Protein AF-0000000074613662 (afdb_homodimer)

Nearest PDB structures (foldseek):
  7aoc-assembly1_K  TM=9.164E-01  e=1.107E-08  Schizosaccharomyces pombe 972h-
  7vba-assembly1_K  TM=9.268E-01  e=2.261E-08  Homo sapiens
  7ae1-assembly1_K  TM=9.255E-01  e=4.330E-08  Homo sapiens
  8bws-assembly1_K  TM=8.948E-01  e=3.129E-08  Saccharomyces cerevisiae S288C
  7oqy-assembly1_L  TM=9.131E-01  e=1.016E-05  Sulfolobus acidocaldarius DSM 639

Organism: Saponaria officinalis (NCBI:txid3572)

Solvent-accessible surface area (backbone atoms only — not comparable to full-atom values): 11696 Å² total; per-residue (Å²): 127,82,76,68,82,68,79,44,58,22,47,44,74,45,78,40,71,80,36,63,69,56,61,56,51,37,46,43,56,52,37,73,69,37,88,54,46,69,43,70,49,70,46,62,89,40,92,85,44,56,37,29,38,38,39,31,29,32,77,65,55,47,22,69,59,54,52,42,49,38,34,50,52,53,34,51,54,32,50,50,52,43,50,53,51,53,52,51,53,51,51,49,54,50,50,50,52,52,53,58,60,57,66,63,62,128,128,80,75,67,80,70,78,44,57,21,46,44,74,43,79,41,71,81,35,62,68,58,61,57,52,38,46,44,55,51,37,73,69,35,87,56,45,70,43,70,51,70,48,63,87,40,92,85,43,57,38,29,38,37,37,32,30,31,76,66,56,46,22,70,59,54,50,42,47,39,33,51,50,52,33,52,53,31,50,51,52,44,49,53,52,51,53,52,51,52,51,49,53,50,50,50,51,52,53,58,60,58,67,62,62,126

InterPro domains:
  IPR008193 DNA-directed RNA polymerase Rpb11, 13-16kDa subunit, conserved site [PS01154] (16-47)
  IPR009025 DNA-directed RNA polymerase, RBP11-like dimerisation domain [PF13656] (12-82)
  IPR022905 DNA-directed RNA polymerase subunit Rpo11-like [MF_00261] (4-85)
  IPR033898 DNA-directed RNA polymerases I and III subunit AC19 [cd07029] (2-85)
  IPR036603 RNA polymerase, RBP11-like subunit [G3DSA:3.30.1360.10] (3-104)
  IPR036603 RNA polymerase, RBP11-like subunit [SSF55257] (7-94)

Structure (mmCIF, N/CA/C/O backbone):
data_AF-0000000074613662-model_v1
#
loop_
_entity.id
_entity.type
_entity.pdbx_description
1 polymer 'DNA-directed RNA polymerases I and III subunit RPAC2'
#
loop_
_atom_site.group_PDB
_atom_site.id
_atom_site.type_symbol
_atom_site.label_atom_id
_atom_site.label_alt_id
_atom_site.label_comp_id
_atom_site.label_asym_id
_atom_site.label_entity_id
_atom_site.label_seq_id
_atom_site.pdbx_PDB_ins_code
_atom_site.Cartn_x
_atom_site.Cartn_y
_atom_site.Cartn_z
_atom_site.occupancy
_atom_site.B_iso_or_equiv
_atom_site.auth_seq_id
_atom_site.auth_comp_id
_atom_site.auth_asym_id
_atom_site.auth_atom_id
_atom_site.pdbx_PDB_model_num
ATOM 1 N N . MET A 1 1 ? 2.055 42.312 15.945 1 26.02 1 MET A N 1
ATOM 2 C CA . MET A 1 1 ? 1.016 41.375 15.547 1 26.02 1 MET A CA 1
ATOM 3 C C . MET A 1 1 ? 1.622 40.031 15.172 1 26.02 1 MET A C 1
ATOM 5 O O . MET A 1 1 ? 2.396 39.938 14.227 1 26.02 1 MET A O 1
ATOM 9 N N . GLU A 1 2 ? 2.25 39.344 16.109 1 32.12 2 GLU A N 1
ATOM 10 C CA . GLU A 1 2 ? 3.027 38.125 15.922 1 32.12 2 GLU A CA 1
ATOM 11 C C . GLU A 1 2 ? 2.27 37.125 15.062 1 32.12 2 GLU A C 1
ATOM 13 O O . GLU A 1 2 ? 1.108 36.812 15.336 1 32.12 2 GLU A O 1
ATOM 18 N N . HIS A 1 3 ? 2.23 37.312 13.719 1 35.97 3 HIS A N 1
ATOM 19 C CA . HIS A 1 3 ? 1.544 36.438 12.766 1 35.97 3 HIS A CA 1
ATOM 20 C C . HIS A 1 3 ? 1.639 34.969 13.18 1 35.97 3 HIS A C 1
ATOM 22 O O . HIS A 1 3 ? 2.736 34.438 13.266 1 35.97 3 HIS A O 1
ATOM 28 N N . GLY A 1 4 ? 1.034 34.562 14.242 1 35.69 4 GLY A N 1
ATOM 29 C CA . GLY A 1 4 ? 0.91 33.219 14.734 1 35.69 4 GLY A CA 1
ATOM 30 C C . GLY A 1 4 ? 0.974 32.188 13.625 1 35.69 4 GLY A C 1
ATOM 31 O O . GLY A 1 4 ? 0.264 32.281 12.625 1 35.69 4 GLY A O 1
ATOM 32 N N . SER A 1 5 ? 2.064 31.797 13.047 1 42.81 5 SER A N 1
ATOM 33 C CA . SER A 1 5 ? 2.244 30.703 12.086 1 42.81 5 SER A CA 1
ATOM 34 C C . SER A 1 5 ? 1.145 29.656 12.219 1 42.81 5 SER A C 1
ATOM 36 O O . SER A 1 5 ? 1.098 28.922 13.211 1 42.81 5 SER A O 1
ATOM 38 N N . THR A 1 6 ? -0.171 29.969 12.125 1 48.38 6 THR A N 1
ATOM 39 C CA . THR A 1 6 ? -1.397 29.188 12.219 1 48.38 6 THR A CA 1
ATOM 40 C C . THR A 1 6 ? -1.215 27.812 11.578 1 48.38 6 THR A C 1
ATOM 42 O O . THR A 1 6 ? -0.809 27.719 10.414 1 48.38 6 THR A O 1
ATOM 45 N N . ASN A 1 7 ? -0.626 26.828 12.328 1 62.69 7 ASN A N 1
ATOM 46 C CA . ASN A 1 7 ? -0.613 25.422 11.969 1 62.69 7 ASN A CA 1
ATOM 47 C C . ASN A 1 7 ? -1.869 25.031 11.195 1 62.69 7 ASN A C 1
ATOM 49 O O . ASN A 1 7 ? -2.98 25.125 11.719 1 62.69 7 ASN A O 1
ATOM 53 N N . ASN A 1 8 ? -1.988 25.422 9.945 1 79.38 8 ASN A N 1
ATOM 54 C CA . ASN A 1 8 ? -3.088 25.031 9.062 1 79.38 8 ASN A CA 1
ATOM 55 C C . ASN A 1 8 ? -3.305 23.516 9.062 1 79.38 8 ASN A C 1
ATOM 57 O O . ASN A 1 8 ? -2.49 22.781 8.516 1 79.38 8 ASN A O 1
ATOM 61 N N . PRO A 1 9 ? -4.34 23.141 9.852 1 88.56 9 PRO A N 1
ATOM 62 C CA . PRO A 1 9 ? -4.574 21.703 9.992 1 88.56 9 PRO A CA 1
ATOM 63 C C . PRO A 1 9 ? -4.746 21 8.641 1 88.56 9 PRO A C 1
ATOM 65 O O . PRO A 1 9 ? -4.637 19.781 8.57 1 88.56 9 PRO A O 1
ATOM 68 N N . SER A 1 10 ? -5.035 21.844 7.598 1 93.56 10 SER A N 1
ATOM 69 C CA . SER A 1 10 ? -5.25 21.25 6.285 1 93.56 10 SER A CA 1
ATOM 70 C C . SER A 1 10 ? -3.936 21.078 5.531 1 93.56 10 SER A C 1
ATOM 72 O O . SER A 1 10 ? -3.91 20.531 4.43 1 93.56 10 SER A O 1
ATOM 74 N N . ALA A 1 11 ? -2.914 21.547 6.066 1 94.31 11 ALA A N 1
ATOM 75 C CA . ALA A 1 11 ? -1.586 21.391 5.473 1 94.31 11 ALA A CA 1
ATOM 76 C C . ALA A 1 11 ? -0.555 21.016 6.531 1 94.31 11 ALA A C 1
ATOM 78 O O . ALA A 1 11 ? -0.307 21.766 7.469 1 94.31 11 ALA A O 1
ATOM 79 N N . SER A 1 12 ? -0.047 19.859 6.402 1 93.88 12 SER A N 1
ATOM 80 C CA . SER A 1 12 ? 0.912 19.391 7.395 1 93.88 12 SER A CA 1
ATOM 81 C C . SER A 1 12 ? 1.946 18.469 6.766 1 93.88 12 SER A C 1
ATOM 83 O O . SER A 1 12 ? 1.688 17.844 5.727 1 93.88 12 SER A O 1
ATOM 85 N N . THR A 1 13 ? 3.115 18.422 7.418 1 92 13 THR A N 1
ATOM 86 C CA . THR A 1 13 ? 4.168 17.453 7.086 1 92 13 THR A CA 1
ATOM 87 C C . THR A 1 13 ? 4.34 16.438 8.203 1 92 13 THR A C 1
ATOM 89 O O . THR A 1 13 ? 4.379 16.797 9.383 1 92 13 THR A O 1
ATOM 92 N N . PHE A 1 14 ? 4.363 15.195 7.777 1 90.19 14 PHE A N 1
ATOM 93 C CA . PHE A 1 14 ? 4.504 14.102 8.727 1 90.19 14 PHE A CA 1
ATOM 94 C C . PHE A 1 14 ? 5.836 13.383 8.531 1 90.19 14 PHE A C 1
ATOM 96 O O . PHE A 1 14 ? 6.188 13.023 7.402 1 90.19 14 PHE A O 1
ATOM 103 N N . SER A 1 15 ? 6.516 13.188 9.586 1 88 15 SER A N 1
ATOM 104 C CA . SER A 1 15 ? 7.793 12.484 9.531 1 88 15 SER A CA 1
ATOM 105 C C . SER A 1 15 ? 7.656 11.047 10.016 1 88 15 SER A C 1
ATOM 107 O O . SER A 1 15 ? 7.203 10.805 11.133 1 88 15 SER A O 1
ATOM 109 N N . ILE A 1 16 ? 7.98 10.172 9.102 1 83.25 16 ILE A N 1
ATOM 110 C CA . ILE A 1 16 ? 7.879 8.758 9.445 1 83.25 16 ILE A CA 1
ATOM 111 C C . ILE A 1 16 ? 9.273 8.133 9.469 1 83.25 16 ILE A C 1
ATOM 113 O O . ILE A 1 16 ? 10.055 8.305 8.523 1 83.25 16 ILE A O 1
ATOM 117 N N . THR A 1 17 ? 9.477 7.383 10.586 1 78 17 THR A N 1
ATOM 118 C CA . THR A 1 17 ? 10.797 6.785 10.766 1 78 17 THR A CA 1
ATOM 119 C C . THR A 1 17 ? 10.82 5.355 10.227 1 78 17 THR A C 1
ATOM 121 O O . THR A 1 17 ? 9.789 4.688 10.188 1 78 17 THR A O 1
ATOM 124 N N . GLU A 1 18 ? 12.078 4.836 9.906 1 64.94 18 GLU A N 1
ATOM 125 C CA . GLU A 1 18 ? 12.414 3.463 9.539 1 64.94 18 GLU A CA 1
ATOM 126 C C . GLU A 1 18 ? 11.656 3.029 8.289 1 64.94 18 GLU A C 1
ATOM 128 O O . GLU A 1 18 ? 11.594 1.838 7.973 1 64.94 18 GLU A O 1
ATOM 133 N N . GLU A 1 19 ? 10.883 3.982 7.809 1 59.94 19 GLU A N 1
ATOM 134 C CA . GLU A 1 19 ? 10.188 3.627 6.574 1 59.94 19 GLU A CA 1
ATOM 135 C C . GLU A 1 19 ? 10.828 4.301 5.363 1 59.94 19 GLU A C 1
ATOM 137 O O . GLU A 1 19 ? 11.352 5.41 5.473 1 59.94 19 GLU A O 1
ATOM 142 N N . ASP A 1 20 ? 11.164 3.42 4.398 1 65.56 20 ASP A N 1
ATOM 143 C CA . ASP A 1 20 ? 11.75 4.004 3.199 1 65.56 20 ASP A CA 1
ATOM 144 C C . ASP A 1 20 ? 10.68 4.609 2.299 1 65.56 20 ASP A C 1
ATOM 146 O O . ASP A 1 20 ? 9.555 4.863 2.746 1 65.56 20 ASP A O 1
ATOM 150 N N . HIS A 1 21 ? 11.125 4.617 1.048 1 79.75 21 HIS A N 1
ATOM 151 C CA . HIS A 1 21 ? 10.508 5.258 -0.106 1 79.75 21 HIS A CA 1
ATOM 152 C C . HIS A 1 21 ? 9.297 4.465 -0.593 1 79.75 21 HIS A C 1
ATOM 154 O O . HIS A 1 21 ? 8.391 5.023 -1.215 1 79.75 21 HIS A O 1
ATOM 160 N N . THR A 1 22 ? 9.258 3.334 0.035 1 82.94 22 THR A N 1
ATOM 161 C CA . THR A 1 22 ? 8.242 2.455 -0.539 1 82.94 22 THR A CA 1
ATOM 162 C C . THR A 1 22 ? 6.848 2.85 -0.059 1 82.94 22 THR A C 1
ATOM 164 O O . THR A 1 22 ? 5.945 3.061 -0.869 1 82.94 22 THR A O 1
ATOM 167 N N . LEU A 1 23 ? 6.629 3.031 1.197 1 86.06 23 LEU A N 1
ATOM 168 C CA . LEU A 1 23 ? 5.32 3.369 1.748 1 86.06 23 LEU A CA 1
ATOM 169 C C . LEU A 1 23 ? 4.891 4.766 1.312 1 86.06 23 LEU A C 1
ATOM 171 O O . LEU A 1 23 ? 3.725 4.984 0.98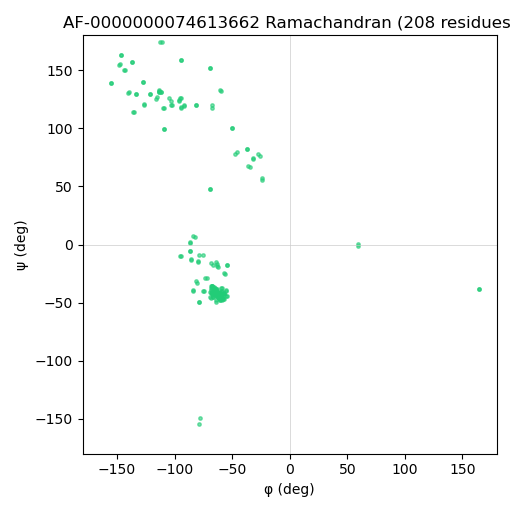 1 86.06 23 LEU A O 1
ATOM 175 N N . ALA A 1 24 ? 5.887 5.684 1.342 1 89.44 24 ALA A N 1
ATOM 176 C CA . ALA A 1 24 ? 5.566 7.051 0.939 1 89.44 24 ALA A CA 1
ATOM 177 C C . ALA A 1 24 ? 5.047 7.09 -0.495 1 89.44 24 ALA A C 1
ATOM 179 O O . ALA A 1 24 ? 4.086 7.805 -0.793 1 89.44 24 ALA A O 1
ATOM 180 N N . ASN A 1 25 ? 5.688 6.27 -1.313 1 88.81 25 ASN A N 1
ATOM 181 C CA . ASN A 1 25 ? 5.258 6.18 -2.705 1 88.81 25 ASN A CA 1
ATOM 182 C C . ASN A 1 25 ? 3.865 5.562 -2.822 1 88.81 25 ASN A C 1
ATOM 184 O O . ASN A 1 25 ? 3.031 6.051 -3.586 1 88.81 25 ASN A O 1
ATOM 188 N N . ALA A 1 26 ? 3.65 4.527 -2.125 1 89.75 26 ALA A N 1
ATOM 189 C CA . ALA A 1 26 ? 2.344 3.877 -2.154 1 89.75 26 AL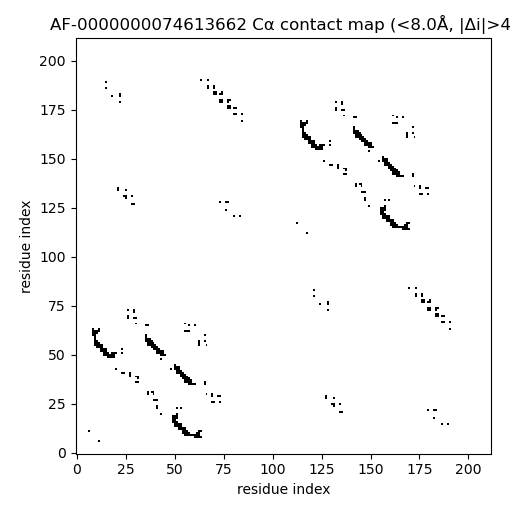A A CA 1
ATOM 190 C C . ALA A 1 26 ? 1.248 4.824 -1.675 1 89.75 26 ALA A C 1
ATOM 192 O O . ALA A 1 26 ? 0.177 4.902 -2.283 1 89.75 26 ALA A O 1
ATOM 193 N N . LEU A 1 27 ? 1.505 5.555 -0.653 1 91.75 27 LEU A N 1
ATOM 194 C CA . LEU A 1 27 ? 0.53 6.48 -0.092 1 91.75 27 LEU A CA 1
ATOM 195 C C . LEU A 1 27 ? 0.255 7.629 -1.058 1 91.75 27 LEU A C 1
ATOM 197 O O . LEU A 1 27 ? -0.884 8.086 -1.176 1 91.75 27 LEU A O 1
ATOM 201 N N . ARG A 1 28 ? 1.328 8.078 -1.649 1 92.06 28 ARG A N 1
ATOM 202 C CA . ARG A 1 28 ? 1.132 9.141 -2.637 1 92.06 28 ARG A CA 1
ATOM 203 C C . ARG A 1 28 ? 0.137 8.711 -3.709 1 92.06 28 ARG A C 1
ATOM 205 O O . ARG A 1 28 ? -0.708 9.5 -4.133 1 92.06 28 ARG A O 1
ATOM 212 N N . LEU A 1 29 ? 0.175 7.488 -4.141 1 89.38 29 LEU A N 1
ATOM 213 C CA . LEU A 1 29 ? -0.723 6.965 -5.164 1 89.38 29 LEU A CA 1
ATOM 214 C C . LEU A 1 29 ? -2.17 6.992 -4.684 1 89.38 29 LEU A C 1
ATOM 216 O O . LEU A 1 29 ? -3.064 7.414 -5.422 1 89.38 29 LEU A O 1
ATOM 220 N N . VAL A 1 30 ? -2.404 6.594 -3.502 1 90.81 30 VAL A N 1
ATOM 221 C CA . VAL A 1 30 ? -3.76 6.496 -2.975 1 90.81 30 VAL A CA 1
ATOM 222 C C . VAL A 1 30 ? -4.289 7.891 -2.652 1 90.81 30 VAL A C 1
ATOM 224 O O . VAL A 1 30 ? -5.461 8.188 -2.902 1 90.81 30 VAL A O 1
ATOM 227 N N . LEU A 1 31 ? -3.449 8.75 -2.105 1 94.94 31 LEU A N 1
ATOM 228 C CA . LEU A 1 31 ? -3.867 10.094 -1.717 1 94.94 31 LEU A CA 1
ATOM 229 C C . LEU A 1 31 ? -4.195 10.938 -2.943 1 94.94 31 LEU A C 1
ATOM 231 O O . LEU A 1 31 ? -5.098 11.773 -2.904 1 94.94 31 LEU A O 1
ATOM 235 N N . ASN A 1 32 ? -3.455 10.727 -3.996 1 92.38 32 ASN A N 1
ATOM 236 C CA . ASN A 1 32 ? -3.697 11.461 -5.234 1 92.38 32 ASN A CA 1
ATOM 237 C C . ASN A 1 32 ? -5.078 11.148 -5.805 1 92.38 32 ASN A C 1
ATOM 239 O O . ASN A 1 32 ? -5.605 11.914 -6.617 1 92.38 32 ASN A O 1
ATOM 243 N N . LYS A 1 33 ? -5.645 10.102 -5.391 1 89.88 33 LYS A N 1
ATOM 244 C CA . LYS A 1 33 ? -6.969 9.727 -5.879 1 89.88 33 LYS A CA 1
ATOM 245 C C . LYS A 1 33 ? -8.062 10.219 -4.934 1 89.88 33 LYS A C 1
ATOM 247 O O . LYS A 1 33 ? -9.25 10.102 -5.242 1 89.88 33 LYS A O 1
ATOM 252 N N . ASP A 1 34 ? -7.746 10.695 -3.801 1 94.44 34 ASP A N 1
ATOM 253 C CA . ASP A 1 34 ? -8.68 11.211 -2.809 1 94.44 34 ASP A CA 1
ATOM 254 C C . ASP A 1 34 ? -9.086 12.648 -3.131 1 94.44 34 ASP A C 1
ATOM 256 O O . ASP A 1 34 ? -8.242 13.539 -3.184 1 94.44 34 ASP A O 1
ATOM 260 N N . PRO A 1 35 ? -10.32 12.953 -3.342 1 95.88 35 PRO A N 1
ATOM 261 C CA . PRO A 1 35 ? -10.766 14.289 -3.727 1 95.88 35 PRO A CA 1
ATOM 262 C C . PRO A 1 35 ? -10.5 15.336 -2.645 1 95.88 35 PRO A C 1
ATOM 264 O O . PRO A 1 35 ? -10.523 16.531 -2.924 1 95.88 35 PRO A O 1
ATOM 267 N N . ARG A 1 36 ? -10.227 14.977 -1.475 1 97.5 36 ARG A N 1
ATOM 268 C CA . ARG A 1 36 ? -9.938 15.914 -0.399 1 97.5 36 ARG A CA 1
ATOM 269 C C . ARG A 1 36 ? -8.5 16.422 -0.488 1 97.5 36 ARG A C 1
ATOM 271 O O . ARG A 1 36 ? -8.141 17.406 0.153 1 97.5 36 ARG A O 1
ATOM 278 N N . VAL A 1 37 ? -7.664 15.742 -1.289 1 97.69 37 VAL A N 1
ATOM 279 C CA . VAL A 1 37 ? -6.238 16.047 -1.314 1 97.69 37 VAL A CA 1
ATOM 280 C C . VAL A 1 37 ? -5.949 17.078 -2.406 1 97.69 37 VAL A C 1
ATOM 282 O O . VAL A 1 37 ? -6.258 16.844 -3.578 1 97.69 37 VAL A O 1
ATOM 285 N N . ALA A 1 38 ? -5.438 18.188 -1.965 1 97.5 38 ALA A N 1
ATOM 286 C CA . ALA A 1 38 ? -5.004 19.219 -2.918 1 97.5 38 ALA A CA 1
ATOM 287 C C . ALA A 1 38 ? -3.594 18.922 -3.424 1 97.5 38 ALA A C 1
ATOM 289 O O . ALA A 1 38 ? -3.309 19.094 -4.613 1 97.5 38 ALA A O 1
ATOM 290 N N . PHE A 1 39 ? -2.822 18.5 -2.557 1 97.25 39 PHE A N 1
ATOM 291 C CA . PHE A 1 39 ? -1.437 18.188 -2.883 1 97.25 39 PHE A CA 1
ATOM 292 C C . PHE A 1 39 ? -0.875 17.156 -1.914 1 97.25 39 PHE A C 1
ATOM 294 O O . PHE A 1 39 ? -1.17 17.188 -0.718 1 97.25 39 PHE A O 1
ATOM 301 N N . CYS A 1 40 ? -0.087 16.172 -2.453 1 96.5 40 CYS A N 1
ATOM 302 C CA . CYS A 1 40 ? 0.667 15.234 -1.624 1 96.5 40 CYS A CA 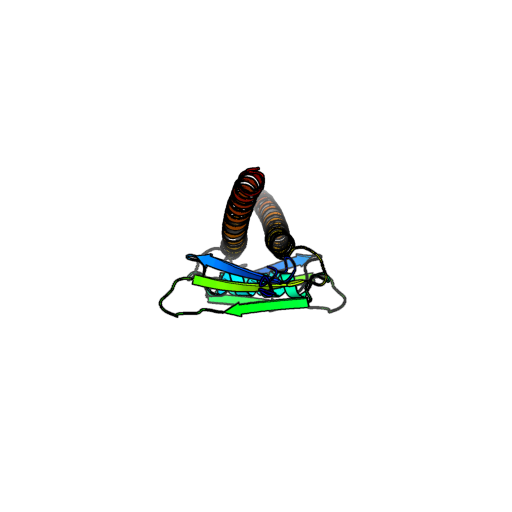1
ATOM 303 C C . CYS A 1 40 ? 2.047 14.969 -2.215 1 96.5 40 CYS A C 1
ATOM 305 O O . CYS A 1 40 ? 2.18 14.758 -3.422 1 96.5 40 CYS A O 1
ATOM 307 N N . GLY A 1 41 ? 3.049 15.062 -1.457 1 93.75 41 GLY A N 1
ATOM 308 C CA . GLY A 1 41 ? 4.422 14.766 -1.83 1 93.75 41 GLY A CA 1
ATOM 309 C C . GLY A 1 41 ? 5.238 14.188 -0.688 1 93.75 41 GLY A C 1
ATOM 310 O O . GLY A 1 41 ? 4.754 14.102 0.443 1 93.75 41 GLY A O 1
ATOM 311 N N . TYR A 1 42 ? 6.312 13.617 -1.085 1 91.5 42 TYR A N 1
ATOM 312 C CA . TYR A 1 42 ? 7.203 13.148 -0.028 1 91.5 42 TYR A CA 1
ATOM 313 C C . TYR A 1 42 ? 8.656 13.484 -0.35 1 91.5 42 TYR A C 1
ATOM 315 O O . TYR A 1 42 ? 8.992 13.766 -1.502 1 91.5 42 TYR A O 1
ATOM 323 N N . SER A 1 43 ? 9.453 13.547 0.653 1 88.94 43 SER A N 1
ATOM 324 C CA . SER A 1 43 ? 10.883 13.812 0.518 1 88.94 43 SER A CA 1
ATOM 325 C C . SER A 1 43 ? 11.695 13.008 1.523 1 88.94 43 SER A C 1
ATOM 327 O O . SER A 1 43 ? 11.164 12.547 2.535 1 88.94 43 SER A O 1
ATOM 329 N N . ILE A 1 44 ? 12.891 12.711 1.073 1 83.94 44 ILE A N 1
ATOM 330 C CA . ILE A 1 44 ? 13.883 12.102 1.952 1 83.94 44 ILE A CA 1
ATOM 331 C C . ILE A 1 44 ? 14.977 13.117 2.268 1 83.94 44 ILE A C 1
ATOM 333 O O . ILE A 1 44 ? 15.852 13.367 1.438 1 83.94 44 ILE A O 1
ATOM 337 N N . PRO A 1 45 ? 14.875 13.719 3.412 1 78.31 45 PRO A N 1
ATOM 338 C CA . PRO A 1 45 ? 15.805 14.812 3.693 1 78.31 45 PRO A CA 1
ATOM 339 C C . PRO A 1 45 ? 17.266 14.375 3.645 1 78.31 45 PRO A C 1
ATOM 341 O O . PRO A 1 45 ? 18.125 15.141 3.199 1 78.31 45 PRO A O 1
ATOM 344 N N . HIS A 1 46 ? 17.594 13.242 4.273 1 79.75 46 HIS A N 1
ATOM 345 C CA . HIS A 1 46 ? 18.953 12.75 4.18 1 79.75 46 HIS A CA 1
ATOM 346 C C . HIS A 1 46 ? 18.984 11.258 3.865 1 79.75 46 HIS A C 1
ATOM 348 O O . HIS A 1 46 ? 18.281 10.469 4.504 1 79.75 46 HIS A O 1
ATOM 354 N N . PRO A 1 47 ? 19.812 10.977 2.812 1 69.44 47 PRO A N 1
ATOM 355 C CA . PRO A 1 47 ? 19.875 9.562 2.43 1 69.44 47 PRO A CA 1
ATOM 356 C C . PRO A 1 47 ? 20.297 8.664 3.584 1 69.44 47 PRO A C 1
ATOM 358 O O . PRO A 1 47 ? 19.922 7.488 3.629 1 69.44 47 PRO A O 1
ATOM 361 N N . SER A 1 48 ? 20.969 9.297 4.445 1 72.69 48 SER A N 1
ATOM 362 C CA . SER A 1 48 ? 21.484 8.484 5.543 1 72.69 48 SER A CA 1
ATOM 363 C C . SER A 1 48 ? 20.438 8.344 6.648 1 72.69 48 SER A C 1
ATOM 365 O O . SER A 1 48 ? 20.594 7.516 7.555 1 72.69 48 SER A O 1
ATOM 367 N N . GLU A 1 49 ? 19.469 9.18 6.504 1 69.5 49 GLU A N 1
ATOM 368 C CA . GLU A 1 49 ? 18.422 9.109 7.523 1 69.5 49 GLU A CA 1
ATOM 369 C C . GLU A 1 49 ? 17.281 8.211 7.074 1 69.5 49 GLU A C 1
ATOM 371 O O . GLU A 1 49 ? 16.766 8.367 5.965 1 69.5 49 GLU A O 1
ATOM 376 N N . ALA A 1 50 ? 17.031 7.16 7.777 1 74.56 50 ALA A N 1
ATOM 377 C CA . ALA A 1 50 ? 15.883 6.285 7.508 1 74.56 50 ALA A CA 1
ATOM 378 C C . ALA A 1 50 ? 14.57 6.977 7.852 1 74.56 50 ALA A C 1
ATOM 380 O O . ALA A 1 50 ? 13.797 6.477 8.672 1 74.56 50 ALA A O 1
ATOM 381 N N . ARG A 1 51 ? 14.461 8.297 7.336 1 82 51 ARG A N 1
ATOM 382 C CA . ARG A 1 51 ? 13.242 9.055 7.609 1 82 51 ARG A CA 1
ATOM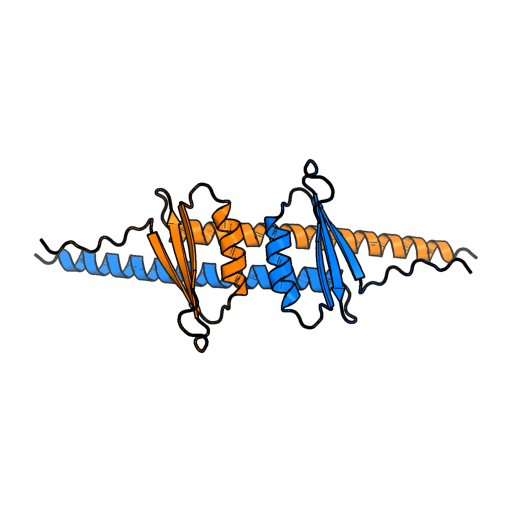 383 C C . ARG A 1 51 ? 12.641 9.602 6.324 1 82 51 ARG A C 1
ATOM 385 O O . ARG A 1 51 ? 13.367 10.07 5.441 1 82 51 ARG A O 1
ATOM 392 N N . VAL A 1 52 ? 11.344 9.547 6.254 1 87.69 52 VAL A N 1
ATOM 393 C CA . VAL A 1 52 ? 10.625 10.102 5.109 1 87.69 52 VAL A CA 1
ATOM 394 C C . VAL A 1 52 ? 9.641 11.164 5.59 1 87.69 52 VAL A C 1
ATOM 396 O O . VAL A 1 52 ? 8.945 10.969 6.59 1 87.69 52 VAL A O 1
ATOM 399 N N . ASN A 1 53 ? 9.703 12.312 4.961 1 89.81 53 ASN A N 1
ATOM 400 C CA . ASN A 1 53 ? 8.719 13.359 5.207 1 89.81 53 ASN A CA 1
ATOM 401 C C . ASN A 1 53 ? 7.598 13.336 4.172 1 89.81 53 ASN A C 1
ATOM 403 O O . ASN A 1 53 ? 7.859 13.336 2.969 1 89.81 53 ASN A O 1
ATOM 407 N N . ILE A 1 54 ? 6.371 13.219 4.664 1 92.69 54 ILE A N 1
ATOM 408 C CA . ILE A 1 54 ? 5.207 13.234 3.787 1 92.69 54 ILE A CA 1
ATOM 409 C C . ILE A 1 54 ? 4.43 14.531 3.982 1 92.69 54 ILE A C 1
ATOM 411 O O . ILE A 1 54 ? 3.965 14.828 5.086 1 92.69 54 ILE A O 1
ATOM 415 N N . ARG A 1 55 ? 4.348 15.312 2.939 1 94.5 55 ARG A N 1
ATOM 416 C CA . ARG A 1 55 ? 3.559 16.547 2.957 1 94.5 55 ARG A CA 1
ATOM 417 C C . ARG A 1 55 ? 2.158 16.297 2.4 1 94.5 55 ARG A C 1
ATOM 419 O O . ARG A 1 55 ? 2.006 15.734 1.315 1 94.5 55 ARG A O 1
ATOM 426 N N . VAL A 1 56 ? 1.156 16.672 3.18 1 96.56 56 VAL A N 1
ATOM 427 C CA . VAL A 1 56 ? -0.235 16.531 2.762 1 96.56 56 VAL A CA 1
ATOM 428 C C . VAL A 1 56 ? -0.951 17.875 2.893 1 96.56 56 VAL A C 1
ATOM 430 O O . VAL A 1 56 ? -0.907 18.5 3.949 1 96.56 56 VAL A O 1
ATOM 433 N N . GLN A 1 57 ? -1.436 18.312 1.79 1 97.62 57 GLN A N 1
ATOM 434 C CA . GLN A 1 57 ? -2.307 19.484 1.755 1 97.62 57 GLN A CA 1
ATOM 435 C C . GLN A 1 57 ? -3.707 19.109 1.274 1 97.62 57 GLN A C 1
ATOM 437 O O . GLN A 1 57 ? -3.861 18.438 0.246 1 97.62 57 GLN A O 1
ATOM 442 N N . THR A 1 58 ? -4.719 19.469 2.098 1 97.62 58 THR A N 1
ATOM 443 C CA . THR A 1 58 ? -6.09 19.109 1.758 1 97.62 58 THR A CA 1
ATOM 444 C C . THR A 1 58 ? -6.902 20.344 1.384 1 97.62 58 THR A C 1
ATOM 446 O O . THR A 1 58 ? -6.414 21.469 1.481 1 97.62 58 THR A O 1
ATOM 449 N N . THR A 1 59 ? -8.164 20.125 0.929 1 96.94 59 THR A N 1
ATOM 450 C CA . THR A 1 59 ? -9.078 21.203 0.552 1 96.94 59 THR A CA 1
ATOM 451 C C . THR A 1 59 ? -9.844 21.703 1.769 1 96.94 59 THR A C 1
ATOM 453 O O . THR A 1 59 ? -10.648 22.641 1.657 1 96.94 59 THR A O 1
ATOM 456 N N . GLY A 1 60 ? -9.641 21.219 2.982 1 95.31 60 GLY A N 1
ATOM 457 C CA . GLY A 1 60 ? -10.344 21.656 4.176 1 95.31 60 GLY A CA 1
ATOM 458 C C . GLY A 1 60 ? -10.211 20.703 5.344 1 95.31 60 GLY A C 1
ATOM 459 O O . GLY A 1 60 ? -9.969 21.125 6.477 1 95.31 60 GLY A O 1
ATOM 460 N N . ASP A 1 61 ? -10.234 19.375 5.078 1 95.56 61 ASP A N 1
ATOM 461 C CA . ASP A 1 61 ? -10.141 18.359 6.125 1 95.56 61 ASP A CA 1
ATOM 462 C C . ASP A 1 61 ? -8.75 18.344 6.746 1 95.56 61 ASP A C 1
ATOM 464 O O . ASP A 1 61 ? -7.762 18.688 6.094 1 95.56 61 ASP A O 1
ATOM 468 N N . PRO A 1 62 ? -8.711 17.938 8.008 1 94.62 62 PRO A N 1
ATOM 469 C CA . PRO A 1 62 ? -7.387 17.844 8.617 1 94.62 62 PRO A CA 1
ATOM 470 C C . PRO A 1 62 ? -6.473 16.859 7.891 1 94.62 62 PRO A C 1
ATOM 472 O O . PRO A 1 62 ? -6.875 15.734 7.605 1 94.62 62 PRO A O 1
ATOM 475 N N . ALA A 1 63 ? -5.289 17.297 7.637 1 95.56 63 ALA A N 1
ATOM 476 C CA . ALA A 1 63 ? -4.316 16.516 6.879 1 95.56 63 ALA A CA 1
ATOM 477 C C . ALA A 1 63 ? -4.055 15.164 7.555 1 95.56 63 ALA A C 1
ATOM 479 O O . ALA A 1 63 ? -3.926 14.141 6.879 1 95.56 63 ALA A O 1
ATOM 480 N N . ALA A 1 64 ? -3.938 15.156 8.875 1 93.69 64 ALA A N 1
ATOM 481 C CA . ALA A 1 64 ? -3.656 13.93 9.617 1 93.69 64 ALA A CA 1
ATOM 482 C C . ALA A 1 64 ? -4.754 12.891 9.398 1 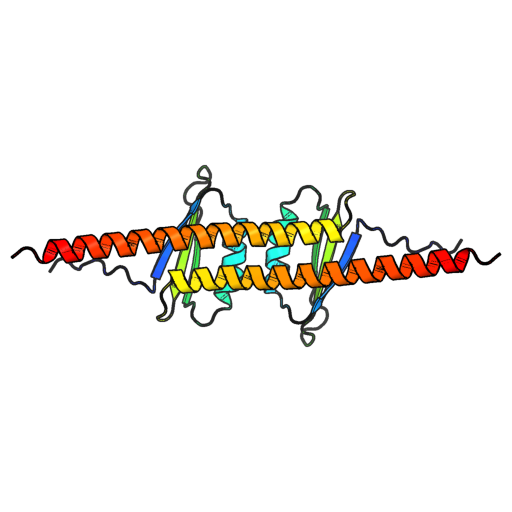93.69 64 ALA A C 1
ATOM 484 O O . ALA A 1 64 ? -4.465 11.703 9.211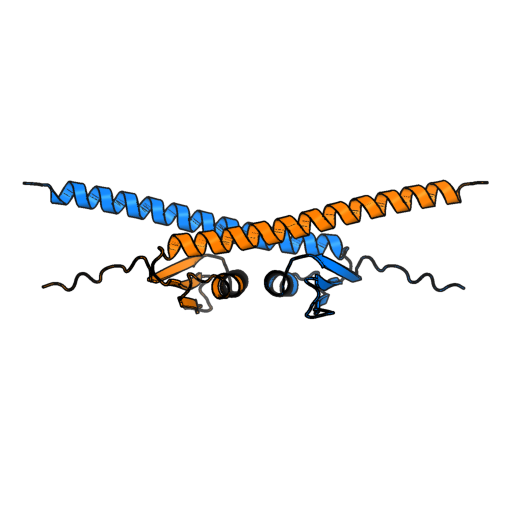 1 93.69 64 ALA A O 1
ATOM 485 N N . GLU A 1 65 ? -5.961 13.305 9.414 1 94.25 65 GLU A N 1
ATOM 486 C CA . GLU A 1 65 ? -7.09 12.398 9.211 1 94.25 65 GLU A CA 1
ATOM 487 C C . GLU A 1 65 ? -7.102 11.844 7.789 1 94.25 65 GLU A C 1
ATOM 489 O O . GLU A 1 65 ? -7.379 10.664 7.582 1 94.25 65 GLU A O 1
ATOM 494 N N . VAL A 1 66 ? -6.844 12.68 6.852 1 96.44 66 VAL A N 1
ATOM 495 C CA . VAL A 1 66 ? -6.832 12.273 5.449 1 96.44 66 VAL A CA 1
ATOM 496 C C . VAL A 1 66 ? -5.711 11.266 5.211 1 96.44 66 VAL A C 1
ATOM 498 O O . VAL A 1 66 ? -5.895 10.281 4.492 1 96.44 66 VAL A O 1
ATOM 501 N N . LEU A 1 67 ? -4.566 11.531 5.801 1 95.56 67 LEU A N 1
ATOM 502 C CA . LEU A 1 67 ? -3.467 10.578 5.699 1 95.56 67 LEU A CA 1
ATOM 503 C C . LEU A 1 67 ? -3.844 9.242 6.332 1 95.56 67 LEU A C 1
ATOM 505 O O . LEU A 1 67 ? -3.584 8.188 5.754 1 95.56 67 LEU A O 1
ATOM 509 N N . LYS A 1 68 ? -4.445 9.281 7.445 1 94.88 68 LYS A N 1
ATOM 510 C CA . LYS A 1 68 ? -4.879 8.062 8.125 1 94.88 68 LYS A CA 1
ATOM 511 C C . LYS A 1 68 ? -5.855 7.27 7.254 1 94.88 68 LYS A C 1
ATOM 513 O O . LYS A 1 68 ? -5.742 6.047 7.141 1 94.88 68 LYS A O 1
ATOM 518 N N . ASP A 1 69 ? -6.754 7.953 6.672 1 95.56 69 ASP A N 1
ATOM 519 C CA . ASP A 1 69 ? -7.711 7.316 5.773 1 95.56 69 ASP A CA 1
ATOM 520 C C . ASP A 1 69 ? -6.996 6.664 4.59 1 95.56 69 ASP A C 1
ATOM 522 O O . ASP A 1 69 ? -7.391 5.586 4.137 1 95.56 69 ASP A O 1
ATOM 526 N N . GLY A 1 70 ? -6.043 7.379 4.031 1 94.69 70 GLY A N 1
ATOM 527 C CA . GLY A 1 70 ? -5.246 6.801 2.961 1 94.69 70 GLY A CA 1
ATOM 528 C C . GLY A 1 70 ? -4.59 5.488 3.348 1 94.69 70 GLY A C 1
ATOM 529 O O . GLY A 1 70 ? -4.633 4.52 2.588 1 94.69 70 GLY A O 1
ATOM 530 N N . CYS A 1 71 ? -4.016 5.418 4.527 1 94.38 71 CYS A N 1
ATOM 531 C CA . CYS A 1 71 ? -3.43 4.184 5.043 1 94.38 71 CYS A CA 1
ATOM 532 C C . CYS A 1 71 ? -4.48 3.09 5.164 1 94.38 71 CYS A C 1
ATOM 534 O O . CYS A 1 71 ? -4.246 1.948 4.762 1 94.38 71 CYS A O 1
ATOM 536 N N . GLN A 1 72 ? -5.594 3.445 5.715 1 95 72 GLN A N 1
ATOM 537 C CA . GLN A 1 72 ? -6.668 2.475 5.895 1 95 72 GLN A CA 1
ATOM 538 C C . GLN A 1 72 ? -7.16 1.939 4.555 1 95 72 GLN A C 1
ATOM 540 O O . GLN A 1 72 ? -7.473 0.753 4.43 1 95 72 GLN A O 1
ATOM 545 N N . ASN A 1 73 ? -7.309 2.846 3.566 1 92.75 73 ASN A N 1
ATOM 546 C CA . ASN A 1 73 ? -7.715 2.422 2.23 1 92.75 73 ASN A CA 1
ATOM 547 C C . ASN A 1 73 ? -6.746 1.394 1.651 1 92.75 73 ASN A C 1
ATOM 549 O O . ASN A 1 73 ? -7.172 0.376 1.101 1 92.75 73 ASN A O 1
ATOM 553 N N . LEU A 1 74 ? -5.469 1.674 1.765 1 91.88 74 LEU A N 1
ATOM 554 C CA . LEU A 1 74 ? -4.457 0.732 1.301 1 91.88 74 LEU A CA 1
ATOM 555 C C . LEU A 1 74 ? -4.582 -0.604 2.025 1 91.88 74 LEU A C 1
ATOM 557 O O . LEU A 1 74 ? -4.484 -1.664 1.403 1 91.88 74 LEU A O 1
ATOM 561 N N . ILE A 1 75 ? -4.789 -0.59 3.32 1 93.81 75 ILE A N 1
ATOM 562 C CA . ILE A 1 75 ? -4.953 -1.798 4.121 1 93.81 75 ILE A CA 1
ATOM 563 C C . ILE A 1 75 ? -6.145 -2.602 3.609 1 93.81 75 ILE A C 1
ATOM 565 O O . ILE A 1 75 ? -6.039 -3.811 3.389 1 93.81 75 ILE A O 1
ATOM 569 N N . ASN A 1 76 ? -7.223 -1.927 3.408 1 92.81 76 ASN A N 1
ATOM 570 C CA . ASN A 1 76 ? -8.43 -2.602 2.936 1 92.81 76 ASN A CA 1
ATOM 571 C C . ASN A 1 76 ? -8.203 -3.262 1.578 1 92.81 76 ASN A C 1
ATOM 573 O O . ASN A 1 76 ? -8.664 -4.379 1.341 1 92.81 76 ASN A O 1
ATOM 577 N N . MET A 1 77 ? -7.578 -2.539 0.681 1 89.56 77 MET A N 1
ATOM 578 C CA . MET A 1 77 ? -7.289 -3.08 -0.644 1 89.56 77 MET A CA 1
ATOM 579 C C . MET A 1 77 ? -6.414 -4.324 -0.543 1 89.56 77 MET A C 1
ATOM 581 O O . MET A 1 77 ? -6.676 -5.328 -1.212 1 89.56 77 MET A O 1
ATOM 585 N N . CYS A 1 78 ? -5.383 -4.254 0.293 1 91.69 78 CYS A N 1
ATOM 586 C CA . CYS A 1 78 ? -4.496 -5.395 0.479 1 91.69 78 CYS A CA 1
ATOM 587 C C . CYS A 1 78 ? -5.242 -6.574 1.091 1 91.69 78 CYS A C 1
ATOM 589 O O . CYS A 1 78 ? -5.031 -7.723 0.698 1 91.69 78 CYS A O 1
ATOM 591 N N . GLU A 1 79 ? -6.109 -6.301 2.045 1 92.88 79 GLU A N 1
ATOM 592 C CA . GLU A 1 79 ? -6.879 -7.363 2.678 1 92.88 79 GLU A CA 1
ATOM 593 C C . GLU A 1 79 ? -7.809 -8.047 1.677 1 92.88 79 GLU A C 1
ATOM 595 O O . GLU A 1 79 ? -8.008 -9.258 1.732 1 92.88 79 GLU A O 1
ATOM 600 N N . HIS A 1 80 ? -8.359 -7.273 0.853 1 88.88 80 HIS A N 1
ATOM 601 C CA . HIS A 1 80 ? -9.219 -7.828 -0.187 1 88.88 80 HIS A CA 1
ATOM 602 C C . HIS A 1 80 ? -8.453 -8.789 -1.087 1 88.88 80 HIS A C 1
ATOM 604 O O . HIS A 1 80 ? -8.922 -9.891 -1.367 1 88.88 80 HIS A O 1
ATOM 610 N N . VAL A 1 81 ? -7.285 -8.391 -1.558 1 88.31 81 VAL A N 1
ATOM 611 C CA . VAL A 1 81 ? -6.457 -9.227 -2.418 1 88.31 81 VAL A CA 1
ATOM 612 C C . VAL A 1 81 ? -6.055 -10.5 -1.67 1 88.31 81 VAL A C 1
ATOM 614 O O . VAL A 1 81 ? -6.145 -11.602 -2.215 1 88.31 81 VAL A O 1
ATOM 617 N N . ARG A 1 82 ? -5.621 -10.344 -0.44 1 89.44 82 ARG A N 1
ATOM 618 C CA . ARG A 1 82 ? -5.242 -11.5 0.362 1 89.44 82 ARG A CA 1
ATOM 619 C C . ARG A 1 82 ? -6.402 -12.484 0.482 1 89.44 82 ARG A C 1
ATOM 621 O O . ARG A 1 82 ? -6.203 -13.695 0.397 1 89.44 82 ARG A O 1
ATOM 628 N N . GLY A 1 83 ? -7.543 -11.93 0.693 1 87.25 83 GLY A N 1
ATOM 629 C CA . GLY A 1 83 ? -8.719 -12.781 0.769 1 87.25 83 GLY A CA 1
ATOM 630 C C . GLY A 1 83 ? -8.992 -13.539 -0.517 1 87.25 83 GLY A C 1
ATOM 631 O O . GLY A 1 83 ? -9.305 -14.734 -0.486 1 87.25 83 GLY A O 1
ATOM 632 N N . THR A 1 84 ? -8.898 -12.852 -1.606 1 84.12 84 THR A N 1
ATOM 633 C CA . THR A 1 84 ? -9.102 -13.461 -2.918 1 84.12 84 THR A CA 1
ATOM 634 C C . THR A 1 84 ? -8.086 -14.57 -3.168 1 84.12 84 THR A C 1
ATOM 636 O O . THR A 1 84 ? -8.438 -15.625 -3.699 1 84.12 84 THR A O 1
ATOM 639 N N . LEU A 1 85 ? -6.828 -14.383 -2.811 1 86.44 85 LEU A N 1
ATOM 640 C CA . LEU A 1 85 ? -5.773 -15.383 -2.969 1 86.44 85 LEU A CA 1
ATOM 641 C C . LEU A 1 85 ? -6.047 -16.609 -2.1 1 86.44 85 LEU A C 1
ATOM 643 O O . LEU A 1 85 ? -5.852 -17.734 -2.539 1 86.44 85 LEU A O 1
ATOM 647 N N . ASP A 1 86 ? -6.449 -16.328 -0.931 1 88.62 86 ASP A N 1
ATOM 648 C CA . ASP A 1 86 ? -6.77 -17.438 -0.028 1 88.62 86 ASP A CA 1
ATOM 649 C C . ASP A 1 86 ? -7.891 -18.297 -0.597 1 88.62 86 ASP A C 1
ATOM 651 O O . ASP A 1 86 ? -7.828 -19.531 -0.529 1 88.62 86 ASP A O 1
ATOM 655 N N . ASP A 1 87 ? -8.883 -17.672 -1.113 1 85.75 87 ASP A N 1
ATOM 656 C CA . ASP A 1 87 ? -10 -18.375 -1.715 1 85.75 87 ASP A CA 1
ATOM 657 C C . ASP A 1 87 ? -9.547 -19.203 -2.922 1 85.75 87 ASP A C 1
ATOM 659 O O . ASP A 1 87 ? -9.977 -20.344 -3.1 1 85.75 87 ASP A O 1
ATOM 663 N N . ALA A 1 88 ? -8.734 -18.625 -3.762 1 79.94 88 ALA A N 1
ATOM 664 C CA . ALA A 1 88 ? -8.234 -19.297 -4.961 1 79.94 88 ALA A CA 1
ATOM 665 C C . ALA A 1 88 ? -7.367 -20.5 -4.602 1 79.94 88 ALA A C 1
ATOM 667 O O . ALA A 1 88 ? -7.461 -21.547 -5.238 1 79.94 88 ALA A O 1
ATOM 668 N N . MET A 1 89 ? -6.562 -20.359 -3.646 1 81.94 89 MET A N 1
ATOM 669 C CA . MET A 1 89 ? -5.688 -21.438 -3.217 1 81.94 89 MET A CA 1
ATOM 670 C C . MET A 1 89 ? -6.496 -22.578 -2.602 1 81.94 89 MET A C 1
ATOM 672 O O . MET A 1 89 ? -6.168 -23.75 -2.783 1 81.94 89 MET A O 1
ATOM 676 N N . ALA A 1 90 ? -7.473 -22.188 -1.954 1 82.19 90 ALA A N 1
ATOM 677 C CA . ALA A 1 90 ? -8.344 -23.203 -1.365 1 82.19 90 ALA A CA 1
ATOM 678 C C . ALA A 1 90 ? -9.062 -24 -2.445 1 82.19 90 ALA A C 1
ATOM 680 O O . ALA A 1 90 ? -9.195 -25.219 -2.342 1 82.19 90 ALA A O 1
ATOM 681 N N . THR A 1 91 ? -9.547 -23.328 -3.432 1 77.69 91 THR A N 1
ATOM 682 C CA . THR A 1 91 ? -10.258 -23.953 -4.535 1 77.69 91 THR A CA 1
ATOM 683 C C . THR A 1 91 ? -9.32 -24.859 -5.344 1 77.69 91 THR A C 1
ATOM 685 O O . THR A 1 91 ? -9.703 -25.953 -5.754 1 77.69 91 THR A O 1
ATOM 688 N N . TYR A 1 92 ? -8.156 -24.406 -5.543 1 75.56 92 TYR A N 1
ATOM 689 C CA . TYR A 1 92 ? -7.16 -25.188 -6.285 1 75.56 92 TYR A CA 1
ATOM 690 C C . TYR A 1 92 ? -6.809 -26.469 -5.547 1 75.56 92 TYR A C 1
ATOM 692 O O . TYR A 1 92 ? -6.691 -27.531 -6.164 1 75.56 92 TYR A O 1
ATOM 700 N N . LYS A 1 93 ? -6.543 -26.344 -4.312 1 73.56 93 LYS A N 1
ATOM 701 C CA . LYS A 1 93 ? -6.219 -27.531 -3.521 1 73.56 93 LYS A CA 1
ATOM 702 C C . LYS A 1 93 ? -7.367 -28.531 -3.537 1 73.56 93 LYS A C 1
ATOM 704 O O . LYS A 1 93 ? -7.137 -29.734 -3.609 1 73.56 93 LYS A O 1
ATOM 709 N N . LYS A 1 94 ? -8.531 -28.031 -3.51 1 73.81 94 LYS A N 1
ATOM 710 C CA . LYS A 1 94 ? -9.695 -28.906 -3.535 1 73.81 94 LYS A CA 1
ATOM 711 C C . LYS A 1 94 ? -9.828 -29.609 -4.883 1 73.81 94 LYS A C 1
ATOM 713 O O . LYS A 1 94 ? -10.125 -30.812 -4.938 1 73.81 94 LYS A O 1
ATOM 718 N N . ASN A 1 95 ? -9.578 -28.828 -5.875 1 72.31 95 ASN A N 1
ATOM 719 C CA . ASN A 1 95 ? -9.68 -29.406 -7.207 1 72.31 95 ASN A CA 1
ATOM 720 C C . ASN A 1 95 ? -8.578 -30.438 -7.457 1 72.31 95 ASN A C 1
ATOM 722 O O . ASN A 1 95 ? -8.812 -31.469 -8.102 1 72.31 95 ASN A O 1
ATOM 726 N N . LYS A 1 96 ? -7.43 -30.219 -6.988 1 68.69 96 LYS A N 1
ATOM 727 C CA . LYS A 1 96 ? -6.34 -31.172 -7.121 1 68.69 96 LYS A CA 1
ATOM 728 C C . LYS A 1 96 ? -6.621 -32.438 -6.309 1 68.69 96 LYS A C 1
ATOM 730 O O . LYS A 1 96 ? -6.324 -33.531 -6.758 1 68.69 96 LYS A O 1
ATOM 735 N N . ALA A 1 97 ? -7.18 -32.25 -5.23 1 68.5 97 ALA A N 1
ATOM 736 C CA . ALA A 1 97 ? -7.562 -33.406 -4.398 1 68.5 97 ALA A CA 1
ATOM 737 C C . ALA A 1 97 ? -8.641 -34.25 -5.082 1 68.5 97 ALA A C 1
ATOM 739 O O . ALA A 1 97 ? -8.602 -35.469 -5.027 1 68.5 97 ALA A O 1
ATOM 740 N N . ILE A 1 98 ? -9.492 -33.625 -5.668 1 68.75 98 ILE A N 1
ATOM 741 C CA . ILE A 1 98 ? -10.57 -34.312 -6.355 1 68.75 98 ILE A CA 1
ATOM 742 C C . ILE A 1 98 ? -10.008 -35.062 -7.566 1 68.75 98 ILE A C 1
ATOM 744 O O . ILE A 1 98 ? -10.359 -36.219 -7.812 1 68.75 98 ILE A O 1
ATOM 748 N N . ASP A 1 99 ? -9.164 -34.375 -8.328 1 65.81 99 ASP A N 1
ATOM 749 C CA . ASP A 1 99 ? -8.562 -34.969 -9.508 1 65.81 99 ASP A CA 1
ATOM 750 C C . ASP A 1 99 ? -7.68 -36.156 -9.117 1 65.81 99 ASP A C 1
ATOM 752 O O . ASP A 1 99 ? -7.691 -37.188 -9.797 1 65.81 99 ASP A O 1
ATOM 756 N N . ALA A 1 100 ? -6.934 -36.125 -8.008 1 66.12 100 ALA A N 1
ATOM 757 C CA . ALA A 1 100 ? -6.082 -37.188 -7.504 1 66.12 100 ALA A CA 1
ATOM 758 C C . ALA A 1 100 ? -6.914 -38.406 -7.078 1 66.12 100 ALA A C 1
ATOM 760 O O . ALA A 1 100 ? -6.48 -39.531 -7.223 1 66.12 100 ALA A O 1
ATOM 761 N N . THR A 1 101 ? -7.98 -38.125 -6.562 1 69.62 101 THR A N 1
ATOM 762 C CA . THR A 1 101 ? -8.852 -39.219 -6.129 1 69.62 101 THR A CA 1
ATOM 763 C C . THR A 1 101 ? -9.492 -39.906 -7.324 1 69.62 101 THR A C 1
ATOM 765 O O . THR A 1 101 ? -9.758 -41.094 -7.281 1 69.62 101 THR A O 1
ATOM 768 N N . MET A 1 102 ? -9.656 -39.125 -8.336 1 66.25 102 MET A N 1
ATOM 769 C CA . MET A 1 102 ? -10.32 -39.719 -9.5 1 66.25 102 MET A CA 1
ATOM 770 C C . MET A 1 102 ? -9.336 -40.531 -10.328 1 66.25 102 MET A C 1
ATOM 772 O O . MET A 1 102 ? -9.734 -41.469 -11.023 1 66.25 102 MET A O 1
ATOM 776 N N . ASP A 1 103 ? -8.125 -40.094 -10.352 1 60.38 103 ASP A N 1
ATOM 777 C CA . ASP A 1 103 ? -7.145 -40.844 -11.133 1 60.38 103 ASP A CA 1
ATOM 778 C C . ASP A 1 103 ? -6.891 -42.219 -10.516 1 60.38 103 ASP A C 1
ATOM 780 O O . ASP A 1 103 ? -6.285 -43.094 -11.156 1 60.38 103 ASP A O 1
ATOM 784 N N . ILE A 1 104 ? -7.207 -42.5 -9.336 1 55.19 104 ILE A N 1
ATOM 785 C CA . ILE A 1 104 ? -6.953 -43.781 -8.719 1 55.19 104 ILE A CA 1
ATOM 786 C C . ILE A 1 104 ? -8.055 -44.781 -9.102 1 55.19 104 ILE A C 1
ATOM 788 O O . ILE A 1 104 ? -8.125 -45.875 -8.555 1 55.19 104 ILE A O 1
ATOM 792 N N . SER A 1 105 ? -8.938 -44.312 -10.039 1 49.81 105 SER A N 1
ATOM 793 C CA . SER A 1 105 ? -9.82 -45.438 -10.328 1 49.81 105 SER A CA 1
ATOM 794 C C . SER A 1 105 ? -9.062 -46.562 -11.055 1 49.81 105 SER A C 1
ATOM 796 O O . SER A 1 105 ? -8.375 -46.312 -12.047 1 49.81 105 SER A O 1
ATOM 798 N N . PRO A 1 106 ? -9.008 -47.781 -10.438 1 50.75 106 PRO A N 1
ATOM 799 C CA . PRO A 1 106 ? -8.406 -48.969 -11.078 1 50.75 106 PRO A CA 1
ATOM 800 C C . PRO A 1 106 ? -8.992 -49.25 -12.461 1 50.75 106 PRO A C 1
ATOM 802 O O . PRO A 1 106 ? -10.117 -48.844 -12.758 1 50.75 106 PRO A O 1
ATOM 805 N N . MET B 1 1 ? 3.541 -37.125 -25.922 1 26.14 1 MET B N 1
ATOM 806 C CA . MET B 1 1 ? 4.086 -36.625 -24.656 1 26.14 1 MET B CA 1
ATOM 807 C C . MET B 1 1 ? 3.492 -35.281 -24.312 1 26.14 1 MET B C 1
ATOM 809 O O . MET B 1 1 ? 3.715 -34.281 -25.031 1 26.14 1 MET B O 1
ATOM 813 N N . GLU B 1 2 ? 2.201 -35.188 -24.125 1 32.69 2 GLU B N 1
ATOM 814 C CA . GLU B 1 2 ? 1.437 -33.938 -23.922 1 32.69 2 GLU B CA 1
ATOM 815 C C . GLU B 1 2 ? 2.121 -33.031 -22.922 1 32.69 2 GLU B C 1
ATOM 817 O O . GLU B 1 2 ? 2.492 -33.438 -21.828 1 32.69 2 GLU B O 1
ATOM 822 N N . HIS B 1 3 ? 3.162 -32.281 -23.359 1 35.81 3 HIS B N 1
ATOM 823 C CA . HIS B 1 3 ? 3.926 -31.344 -22.547 1 35.81 3 HIS B CA 1
ATOM 824 C C . HIS B 1 3 ? 3.033 -30.656 -21.516 1 35.81 3 HIS B C 1
ATOM 826 O O . HIS B 1 3 ? 2.088 -29.953 -21.891 1 35.81 3 HIS B O 1
ATOM 832 N N . GLY B 1 4 ? 2.502 -31.328 -20.562 1 35.78 4 GLY B N 1
ATOM 833 C CA . GLY B 1 4 ? 1.743 -30.812 -19.422 1 35.78 4 GLY B CA 1
ATOM 834 C C . GLY B 1 4 ? 2.105 -29.391 -19.062 1 35.78 4 GLY B C 1
ATOM 835 O O . GLY B 1 4 ? 3.281 -29.078 -18.859 1 35.78 4 GLY B O 1
ATOM 836 N N . SER B 1 5 ? 1.727 -28.344 -19.719 1 43.03 5 SER B N 1
ATOM 837 C CA . SER B 1 5 ? 1.902 -26.938 -19.359 1 43.03 5 SER B CA 1
ATOM 838 C C . SER B 1 5 ? 2.072 -26.766 -17.859 1 43.03 5 SER B C 1
ATOM 840 O O . SER B 1 5 ? 1.123 -26.953 -17.094 1 43.03 5 SER B O 1
ATOM 842 N N . THR B 1 6 ? 3.039 -27.391 -17.172 1 48.5 6 THR B N 1
ATOM 843 C CA . THR B 1 6 ? 3.412 -27.391 -15.758 1 48.5 6 THR B CA 1
ATOM 844 C C . THR B 1 6 ? 3.24 -26.016 -15.148 1 48.5 6 THR B C 1
ATOM 846 O O . THR B 1 6 ? 3.787 -25.031 -15.656 1 48.5 6 THR B O 1
ATOM 849 N N . ASN B 1 7 ? 1.99 -25.641 -14.734 1 63.09 7 ASN B N 1
ATOM 850 C CA . ASN B 1 7 ? 1.714 -24.484 -13.906 1 63.09 7 ASN B CA 1
ATOM 851 C C . ASN B 1 7 ? 2.861 -24.188 -12.938 1 63.09 7 ASN B C 1
ATOM 853 O O . ASN B 1 7 ? 3.174 -25.016 -12.078 1 63.09 7 ASN B O 1
ATOM 857 N N . ASN B 1 8 ? 3.973 -23.641 -13.43 1 79.81 8 ASN B N 1
ATOM 858 C CA . ASN B 1 8 ? 5.102 -23.219 -12.602 1 79.81 8 ASN B CA 1
ATOM 859 C C . ASN B 1 8 ? 4.656 -22.344 -11.438 1 79.81 8 ASN B C 1
ATOM 861 O O . ASN B 1 8 ? 4.262 -21.203 -11.633 1 79.81 8 ASN B O 1
ATOM 865 N N . PRO B 1 9 ? 4.582 -23.031 -10.266 1 88.69 9 PRO B N 1
ATOM 866 C CA . PRO B 1 9 ? 4.078 -22.297 -9.102 1 88.69 9 PRO B CA 1
ATOM 867 C C . PRO B 1 9 ? 4.848 -21.016 -8.828 1 88.69 9 PRO B C 1
ATOM 869 O O . PRO B 1 9 ? 4.367 -20.141 -8.094 1 88.69 9 PRO B O 1
ATOM 872 N N . SER B 1 10 ? 6.082 -20.953 -9.438 1 93.69 10 SER B N 1
ATOM 873 C CA . SER B 1 10 ? 6.906 -19.766 -9.195 1 93.69 10 SER B CA 1
ATOM 874 C C . SER B 1 10 ? 6.574 -18.656 -10.18 1 93.69 10 SER B C 1
ATOM 876 O O . SER B 1 10 ? 7.121 -17.547 -10.086 1 93.69 10 SER B O 1
ATOM 878 N N . ALA B 1 11 ? 5.773 -18.922 -11.094 1 94.31 11 ALA B N 1
ATOM 879 C CA . ALA B 1 11 ? 5.332 -17.922 -12.062 1 94.31 11 ALA B CA 1
ATOM 880 C C . ALA B 1 11 ? 3.824 -18 -12.281 1 94.31 11 ALA B C 1
ATOM 882 O O . ALA B 1 11 ? 3.312 -19.016 -12.766 1 94.31 11 ALA B O 1
ATOM 883 N N . SER B 1 12 ? 3.17 -17 -11.883 1 93.88 12 SER B N 1
ATOM 884 C CA . SER B 1 12 ? 1.715 -17 -12.008 1 93.88 12 SER B CA 1
ATOM 885 C C . SER B 1 12 ? 1.179 -15.602 -12.258 1 93.88 12 SER B C 1
ATOM 887 O O . SER B 1 12 ? 1.83 -14.609 -11.914 1 93.88 12 SER B O 1
ATOM 889 N N . THR B 1 13 ? -0.001 -15.562 -12.883 1 91.88 13 THR B N 1
ATOM 890 C CA . THR B 1 13 ? -0.767 -14.336 -13.055 1 91.88 13 THR B CA 1
ATOM 891 C C . THR B 1 13 ? -2.045 -14.375 -12.219 1 91.88 13 THR B C 1
ATOM 893 O O . THR B 1 13 ? -2.758 -15.383 -12.211 1 91.88 13 THR B O 1
ATOM 896 N N . PHE B 1 14 ? -2.234 -13.297 -11.5 1 90.12 14 PHE B N 1
ATOM 897 C CA . PHE B 1 14 ? -3.402 -13.18 -10.633 1 90.12 14 PHE B CA 1
ATOM 898 C C . PHE B 1 14 ? -4.34 -12.086 -11.125 1 90.12 14 PHE B C 1
ATOM 900 O O . PHE B 1 14 ? -3.906 -10.969 -11.406 1 90.12 14 PHE B O 1
ATOM 907 N N . SER B 1 15 ? -5.566 -12.422 -11.211 1 87.94 15 SER B N 1
ATOM 908 C CA . SER B 1 15 ? -6.57 -11.453 -11.648 1 87.94 15 SER B CA 1
ATOM 909 C C . SER B 1 15 ? -7.375 -10.922 -10.461 1 87.94 15 SER B C 1
ATOM 911 O O . SER B 1 15 ? -7.973 -11.703 -9.719 1 87.94 15 SER B O 1
ATOM 913 N N . ILE B 1 16 ? -7.27 -9.641 -10.312 1 83.25 16 ILE B N 1
ATOM 914 C CA . ILE B 1 16 ? -7.984 -9.008 -9.211 1 83.25 16 ILE B CA 1
ATOM 915 C C . ILE B 1 16 ? -9.078 -8.094 -9.758 1 83.25 16 ILE B C 1
ATOM 917 O O . ILE B 1 16 ? -8.828 -7.277 -10.641 1 83.25 16 ILE B O 1
ATOM 921 N N . THR B 1 17 ? -10.273 -8.289 -9.141 1 78.12 17 THR B N 1
ATOM 922 C CA . THR B 1 17 ? -11.422 -7.527 -9.617 1 78.12 17 THR B CA 1
ATOM 923 C C . THR B 1 17 ? -11.594 -6.25 -8.797 1 78.12 17 THR B C 1
ATOM 925 O O . THR B 1 17 ? -11.195 -6.191 -7.633 1 78.12 17 THR B O 1
ATOM 928 N N . GLU B 1 18 ? -12.328 -5.223 -9.391 1 6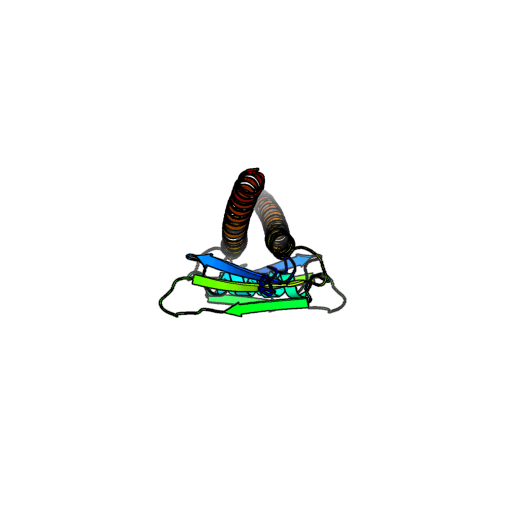4.94 18 GLU B N 1
ATOM 929 C CA . GLU B 1 18 ? -12.789 -3.975 -8.789 1 64.94 18 GLU B CA 1
ATOM 930 C C . GLU B 1 18 ? -11.617 -3.148 -8.273 1 64.94 18 GLU B C 1
ATOM 932 O O . GLU B 1 18 ? -11.812 -2.182 -7.531 1 64.94 18 GLU B O 1
ATOM 937 N N . GLU B 1 19 ? -10.453 -3.754 -8.453 1 59.94 19 GLU B N 1
ATOM 938 C CA . GLU B 1 19 ? -9.305 -2.965 -8.023 1 59.94 19 GLU B CA 1
ATOM 939 C C . GLU B 1 19 ? -8.578 -2.357 -9.219 1 59.94 19 GLU B C 1
ATOM 941 O O . GLU B 1 19 ? -8.516 -2.963 -10.289 1 59.94 19 GLU B O 1
ATOM 946 N N . ASP B 1 20 ? -8.469 -1.016 -9.141 1 65.56 20 ASP B N 1
ATOM 947 C CA . ASP B 1 20 ? -7.77 -0.385 -10.258 1 65.56 20 ASP B CA 1
ATOM 948 C C . ASP B 1 20 ? -6.258 -0.557 -10.125 1 65.56 20 ASP B C 1
ATOM 950 O O . ASP B 1 20 ? -5.789 -1.421 -9.383 1 65.56 20 ASP B O 1
ATOM 954 N N . HIS B 1 21 ? -5.66 0.498 -10.68 1 79.06 21 HIS B N 1
ATOM 955 C CA . HIS B 1 21 ? -4.238 0.66 -10.953 1 79.06 21 HIS B CA 1
ATOM 956 C C . HIS B 1 21 ? -3.469 1.037 -9.695 1 79.06 21 HIS B C 1
ATOM 958 O O . HIS B 1 21 ? -2.271 0.762 -9.586 1 79.06 21 HIS B O 1
ATOM 964 N N . THR B 1 22 ? -4.32 1.303 -8.758 1 82.81 22 THR B N 1
ATOM 965 C CA . THR B 1 22 ? -3.641 1.863 -7.59 1 82.81 22 THR B CA 1
ATOM 966 C C . THR B 1 22 ? -2.98 0.761 -6.77 1 82.81 22 THR B C 1
ATOM 968 O O . THR B 1 22 ? -1.787 0.833 -6.469 1 82.81 22 THR B O 1
ATOM 971 N N . LEU B 1 23 ? -3.658 -0.28 -6.441 1 86 23 LEU B N 1
ATOM 972 C CA . LEU B 1 23 ? -3.123 -1.36 -5.621 1 86 23 LEU B CA 1
ATOM 973 C C . LEU B 1 23 ? -2.025 -2.117 -6.363 1 86 23 LEU B C 1
ATOM 975 O O . LEU B 1 23 ? -1.004 -2.475 -5.773 1 86 23 LEU B O 1
ATOM 979 N N . ALA B 1 24 ? -2.309 -2.346 -7.668 1 89.44 24 ALA B N 1
ATOM 980 C CA . ALA B 1 24 ? -1.312 -3.064 -8.461 1 89.44 24 ALA B CA 1
ATOM 981 C C . ALA B 1 24 ? 0.023 -2.324 -8.461 1 89.44 24 ALA B C 1
ATOM 983 O O . ALA B 1 24 ? 1.083 -2.941 -8.344 1 89.44 24 ALA B O 1
ATOM 984 N N . ASN B 1 25 ? -0.098 -1.009 -8.555 1 88.81 25 ASN B N 1
ATOM 985 C CA . ASN B 1 25 ? 1.1 -0.176 -8.523 1 88.81 25 ASN B CA 1
ATOM 986 C C . ASN B 1 25 ? 1.786 -0.233 -7.164 1 88.81 25 ASN B C 1
ATOM 988 O O . ASN B 1 25 ? 3.012 -0.337 -7.086 1 88.81 25 ASN B O 1
ATOM 992 N N . ALA B 1 26 ? 1.027 -0.137 -6.148 1 89.69 26 ALA B N 1
ATOM 993 C CA . ALA B 1 26 ? 1.589 -0.2 -4.805 1 89.69 26 ALA B CA 1
ATOM 994 C C . ALA B 1 26 ? 2.275 -1.54 -4.559 1 89.69 26 ALA B C 1
ATOM 996 O O . ALA B 1 26 ? 3.377 -1.588 -4.004 1 89.69 26 ALA B O 1
ATOM 997 N N . LEU B 1 27 ? 1.687 -2.588 -4.988 1 91.75 27 LEU B N 1
ATOM 998 C CA . LEU B 1 27 ? 2.24 -3.924 -4.797 1 91.75 27 LEU B CA 1
ATOM 999 C C . LEU B 1 27 ? 3.523 -4.102 -5.602 1 91.75 27 LEU B C 1
ATOM 1001 O O . LEU B 1 27 ? 4.469 -4.742 -5.137 1 91.75 27 LEU B O 1
ATOM 1005 N N . ARG B 1 28 ? 3.461 -3.582 -6.793 1 91.94 28 ARG B N 1
ATOM 1006 C CA . ARG B 1 28 ? 4.676 -3.656 -7.602 1 91.94 28 ARG B CA 1
ATOM 1007 C C . ARG B 1 28 ? 5.859 -3.039 -6.863 1 91.94 28 ARG B C 1
ATOM 1009 O O . ARG B 1 28 ? 6.969 -3.57 -6.91 1 91.94 28 ARG B O 1
ATOM 1016 N N . LEU B 1 29 ? 5.668 -1.963 -6.176 1 89.44 29 LEU B N 1
ATOM 1017 C CA . LEU B 1 29 ? 6.727 -1.283 -5.438 1 89.44 29 LEU B CA 1
ATOM 1018 C C . LEU B 1 29 ? 7.277 -2.178 -4.328 1 89.44 29 LEU B C 1
ATOM 1020 O O . LEU B 1 29 ? 8.492 -2.281 -4.156 1 89.44 29 LEU B O 1
ATOM 1024 N N . VAL B 1 30 ? 6.445 -2.811 -3.617 1 90.81 30 VAL B N 1
ATOM 1025 C CA . VAL B 1 30 ? 6.859 -3.627 -2.48 1 90.81 30 VAL B CA 1
ATOM 1026 C C . VAL B 1 30 ? 7.488 -4.926 -2.979 1 90.81 30 VAL B C 1
ATOM 1028 O O . VAL B 1 30 ? 8.484 -5.395 -2.422 1 90.81 30 VAL B O 1
ATOM 1031 N N . LEU B 1 31 ? 6.926 -5.516 -4.016 1 94.88 31 LEU B N 1
ATOM 1032 C CA . LEU B 1 31 ? 7.418 -6.789 -4.539 1 94.88 31 LEU B CA 1
ATOM 1033 C C . LEU B 1 31 ? 8.797 -6.617 -5.168 1 94.88 31 LEU B C 1
ATOM 1035 O O . LEU B 1 31 ? 9.633 -7.52 -5.086 1 94.88 31 LEU B O 1
ATOM 1039 N N . ASN B 1 32 ? 9 -5.496 -5.785 1 92.31 32 ASN B N 1
ATOM 1040 C CA . ASN B 1 32 ? 10.297 -5.219 -6.402 1 92.31 32 ASN B CA 1
ATOM 1041 C C . ASN B 1 32 ? 11.414 -5.172 -5.363 1 92.31 32 ASN B C 1
ATOM 1043 O O . ASN B 1 32 ? 12.594 -5.312 -5.703 1 92.31 32 ASN B O 1
ATOM 1047 N N . LYS B 1 33 ? 11.062 -4.996 -4.164 1 89.75 33 LYS B N 1
ATOM 1048 C CA . LYS B 1 33 ? 12.062 -4.934 -3.102 1 89.75 33 LYS B CA 1
ATOM 1049 C C . LYS B 1 33 ? 12.25 -6.301 -2.445 1 89.75 33 LYS B C 1
ATOM 1051 O O . LYS B 1 33 ? 13.141 -6.477 -1.611 1 89.75 33 LYS B O 1
ATOM 1056 N N . ASP B 1 34 ? 11.445 -7.25 -2.721 1 94.31 34 ASP B N 1
ATOM 1057 C CA . ASP B 1 34 ? 11.508 -8.602 -2.176 1 94.31 34 ASP B CA 1
ATOM 1058 C C . ASP B 1 34 ? 12.531 -9.445 -2.934 1 94.31 34 ASP B C 1
ATOM 1060 O O . ASP B 1 34 ? 12.391 -9.664 -4.141 1 94.31 34 ASP B O 1
ATOM 1064 N N . PRO B 1 35 ? 13.539 -9.961 -2.314 1 95.81 35 PRO B N 1
ATOM 1065 C CA . PRO B 1 35 ? 14.594 -10.727 -2.992 1 95.81 35 PRO B CA 1
ATOM 1066 C C . PRO B 1 35 ? 14.07 -12.008 -3.629 1 95.81 35 PRO B C 1
ATOM 1068 O O . PRO B 1 35 ? 14.742 -12.594 -4.488 1 95.81 35 PRO B O 1
ATOM 1071 N N . ARG B 1 36 ? 12.961 -12.469 -3.299 1 97.5 36 ARG B N 1
ATOM 1072 C CA . ARG B 1 36 ? 12.391 -13.68 -3.885 1 97.5 36 ARG B CA 1
ATOM 1073 C C . ARG B 1 36 ? 11.773 -13.383 -5.25 1 97.5 36 ARG B C 1
ATOM 1075 O O . ARG B 1 36 ? 11.484 -14.305 -6.016 1 97.5 36 ARG B O 1
ATOM 1082 N N . VAL B 1 37 ? 11.57 -12.094 -5.562 1 97.69 37 VAL B N 1
ATOM 1083 C CA . VAL B 1 37 ? 10.844 -11.727 -6.777 1 97.69 37 VAL B CA 1
ATOM 1084 C C . VAL B 1 37 ? 11.828 -11.539 -7.93 1 97.69 37 VAL B C 1
ATOM 1086 O O . VAL B 1 37 ? 12.75 -10.719 -7.84 1 97.69 37 VAL B O 1
ATOM 1089 N N . ALA B 1 38 ? 11.633 -12.344 -8.945 1 97.5 38 ALA B N 1
ATOM 1090 C CA . ALA B 1 38 ? 12.43 -12.188 -10.156 1 97.5 38 ALA B CA 1
ATOM 1091 C C . ALA B 1 38 ? 11.828 -11.125 -11.078 1 97.5 38 ALA B C 1
ATOM 1093 O O . ALA B 1 38 ? 12.555 -10.32 -11.664 1 97.5 38 ALA B O 1
ATOM 1094 N N . PHE B 1 39 ? 10.594 -11.148 -11.133 1 97.25 39 PHE B N 1
ATOM 1095 C CA . PHE B 1 39 ? 9.867 -10.203 -11.961 1 97.25 39 PHE B CA 1
ATOM 1096 C C . PHE B 1 39 ? 8.453 -9.992 -11.438 1 97.25 39 PHE B C 1
ATOM 1098 O O . PHE B 1 39 ? 7.809 -10.938 -10.977 1 97.25 39 PHE B O 1
ATOM 1105 N N . CYS B 1 40 ? 7.977 -8.695 -11.445 1 96.5 40 CYS B N 1
ATOM 1106 C CA . CYS B 1 40 ? 6.582 -8.383 -11.156 1 96.5 40 CYS B CA 1
ATOM 1107 C C . CYS B 1 40 ? 6.062 -7.293 -12.078 1 96.5 40 CYS B C 1
ATOM 1109 O O . CYS B 1 40 ? 6.754 -6.301 -12.328 1 96.5 40 CYS B O 1
ATOM 1111 N N . GLY B 1 41 ? 4.957 -7.477 -12.664 1 93.75 41 GLY B N 1
ATOM 1112 C CA . GLY B 1 41 ? 4.277 -6.508 -13.508 1 93.75 41 GLY B CA 1
ATOM 1113 C C . GLY B 1 41 ? 2.764 -6.605 -13.422 1 93.75 41 GLY B C 1
ATOM 1114 O O . GLY B 1 41 ? 2.23 -7.496 -12.758 1 93.75 41 GLY B O 1
ATOM 1115 N N . TYR B 1 42 ? 2.182 -5.57 -13.875 1 91.5 42 TYR B N 1
ATOM 1116 C CA . TYR B 1 42 ? 0.726 -5.645 -13.93 1 91.5 42 TYR B CA 1
ATOM 1117 C C . TYR B 1 42 ? 0.203 -5.078 -15.25 1 91.5 42 TYR B C 1
ATOM 1119 O O . TYR B 1 42 ? 0.915 -4.355 -15.945 1 91.5 42 TYR B O 1
ATOM 1127 N N . SER B 1 43 ? -0.965 -5.484 -15.609 1 89.06 43 SER B N 1
ATOM 1128 C CA . SER B 1 43 ? -1.629 -5.016 -16.828 1 89.06 43 SER B CA 1
ATOM 1129 C C . SER B 1 43 ? -3.133 -4.879 -16.609 1 89.06 43 SER B C 1
ATOM 1131 O O . SER B 1 43 ? -3.693 -5.48 -15.695 1 89.06 43 SER B O 1
ATOM 1133 N N . ILE B 1 44 ? -3.658 -3.938 -17.359 1 83.94 44 ILE B N 1
ATOM 1134 C CA . ILE B 1 44 ? -5.105 -3.773 -17.438 1 83.94 44 ILE B CA 1
ATOM 1135 C C . ILE B 1 44 ? -5.598 -4.207 -18.812 1 83.94 44 ILE B C 1
ATOM 1137 O O . ILE B 1 44 ? -5.438 -3.479 -19.797 1 83.94 44 ILE B O 1
ATOM 1141 N N . PRO B 1 45 ? -6.098 -5.402 -18.891 1 78.25 45 PRO B N 1
ATOM 1142 C CA . PRO B 1 45 ? -6.434 -5.93 -20.203 1 78.25 45 PRO B CA 1
ATOM 1143 C C . PRO B 1 45 ? -7.438 -5.059 -20.953 1 78.25 45 PRO B C 1
ATOM 1145 O O . PRO B 1 45 ? -7.348 -4.914 -22.172 1 78.25 45 PRO B O 1
ATOM 1148 N N . HIS B 1 46 ? -8.523 -4.633 -20.266 1 80.06 46 HIS B N 1
ATOM 1149 C CA . HIS B 1 46 ? -9.469 -3.732 -20.922 1 80.06 46 HIS B CA 1
ATOM 1150 C C . HIS B 1 46 ? -9.828 -2.564 -20 1 80.06 46 HIS B C 1
ATOM 1152 O O . HIS B 1 46 ? -10.156 -2.764 -18.828 1 80.06 46 HIS B O 1
ATOM 1158 N N . PRO B 1 47 ? -9.695 -1.36 -20.625 1 70 47 PRO B N 1
ATOM 1159 C CA . PRO B 1 47 ? -10 -0.184 -19.812 1 70 47 PRO B CA 1
ATOM 1160 C C . PRO B 1 47 ? -11.414 -0.231 -19.219 1 70 47 PRO B C 1
ATOM 1162 O O . PRO B 1 47 ? -11.656 0.336 -18.156 1 70 47 PRO B O 1
ATOM 1165 N N . SER B 1 48 ? -12.188 -0.958 -19.922 1 72.94 48 SER B N 1
ATOM 1166 C CA . SER B 1 48 ? -13.578 -0.989 -19.453 1 72.94 48 SER B CA 1
ATOM 1167 C C . SER B 1 48 ? -13.773 -2.051 -18.391 1 72.94 48 SER B C 1
ATOM 1169 O O . SER B 1 48 ? -14.812 -2.084 -17.719 1 72.94 48 SER B O 1
ATOM 1171 N N . GLU B 1 49 ? -12.758 -2.859 -18.312 1 70.12 49 GLU B N 1
ATOM 1172 C CA . GLU B 1 49 ? -12.867 -3.906 -17.297 1 70.12 49 GLU B CA 1
ATOM 1173 C C . GLU B 1 49 ? -12.203 -3.482 -15.992 1 70.12 49 GLU B C 1
ATOM 1175 O O . GLU B 1 49 ? -11.062 -3.025 -15.992 1 70.12 49 GLU B O 1
ATOM 1180 N N . ALA B 1 50 ? -12.961 -3.387 -14.953 1 74.75 50 ALA B N 1
ATOM 1181 C CA . ALA B 1 50 ? -12.422 -3.092 -13.625 1 74.75 50 ALA B CA 1
ATOM 1182 C C . ALA B 1 50 ? -11.602 -4.266 -13.094 1 74.75 50 ALA B C 1
ATOM 1184 O O . ALA B 1 50 ? -11.906 -4.809 -12.031 1 74.75 50 ALA B O 1
ATOM 1185 N N . ARG B 1 51 ? -10.672 -4.793 -14.023 1 82 51 ARG B N 1
ATOM 1186 C CA . ARG B 1 51 ? -9.836 -5.922 -13.617 1 82 51 ARG B CA 1
ATOM 1187 C C . ARG B 1 51 ? -8.367 -5.633 -13.867 1 82 51 ARG B C 1
ATOM 1189 O O . ARG B 1 51 ? -8.008 -5.062 -14.898 1 82 51 ARG B O 1
ATOM 1196 N N . VAL B 1 52 ? -7.555 -6.043 -12.938 1 87.69 52 VAL B N 1
ATOM 1197 C CA . VAL B 1 52 ? -6.113 -5.898 -13.078 1 87.69 52 VAL B CA 1
ATOM 1198 C C . VAL B 1 52 ? -5.441 -7.27 -12.992 1 87.69 52 VAL B C 1
ATOM 1200 O O . VAL B 1 52 ? -5.797 -8.086 -12.141 1 87.69 52 VAL B O 1
ATOM 1203 N N . ASN B 1 53 ? -4.605 -7.527 -13.953 1 89.88 53 ASN B N 1
ATOM 1204 C CA . ASN B 1 53 ? -3.783 -8.734 -13.914 1 89.88 53 ASN B CA 1
ATOM 1205 C C . ASN B 1 53 ? -2.393 -8.445 -13.352 1 89.88 53 ASN B C 1
ATOM 1207 O O . ASN B 1 53 ? -1.707 -7.535 -13.828 1 89.88 53 ASN B O 1
ATOM 1211 N N . ILE B 1 54 ? -2.033 -9.172 -12.312 1 92.69 54 ILE B N 1
ATOM 1212 C CA . ILE B 1 54 ? -0.711 -9.031 -11.711 1 92.69 54 ILE B CA 1
ATOM 1213 C C . ILE B 1 54 ? 0.121 -10.281 -11.992 1 92.69 54 ILE B C 1
ATOM 1215 O O . ILE B 1 54 ? -0.258 -11.391 -11.609 1 92.69 54 ILE B O 1
ATOM 1219 N N . ARG B 1 55 ? 1.197 -10.102 -12.695 1 94.44 55 ARG B N 1
ATOM 1220 C CA . ARG B 1 55 ? 2.131 -11.188 -12.969 1 94.44 55 ARG B CA 1
ATOM 1221 C C . ARG B 1 55 ? 3.273 -11.195 -11.961 1 94.44 55 ARG B C 1
ATOM 1223 O O . ARG B 1 55 ? 3.908 -10.164 -11.727 1 94.44 55 ARG B O 1
ATOM 1230 N N . VAL B 1 56 ? 3.48 -12.336 -11.328 1 96.56 56 VAL B N 1
ATOM 1231 C CA . VAL B 1 56 ? 4.559 -12.5 -10.359 1 96.56 56 VAL B CA 1
ATOM 1232 C C . VAL B 1 56 ? 5.414 -13.711 -10.727 1 96.56 56 VAL B C 1
ATOM 1234 O O . VAL B 1 56 ? 4.891 -14.805 -10.93 1 96.56 56 VAL B O 1
ATOM 1237 N N . GLN B 1 57 ? 6.625 -13.422 -10.945 1 97.69 57 GLN B N 1
ATOM 1238 C CA . GLN B 1 57 ? 7.621 -14.469 -11.133 1 97.69 57 GLN B CA 1
ATOM 1239 C C . GLN B 1 57 ? 8.664 -14.445 -10.016 1 97.69 57 GLN B C 1
ATOM 1241 O O . GLN B 1 57 ? 9.219 -13.391 -9.703 1 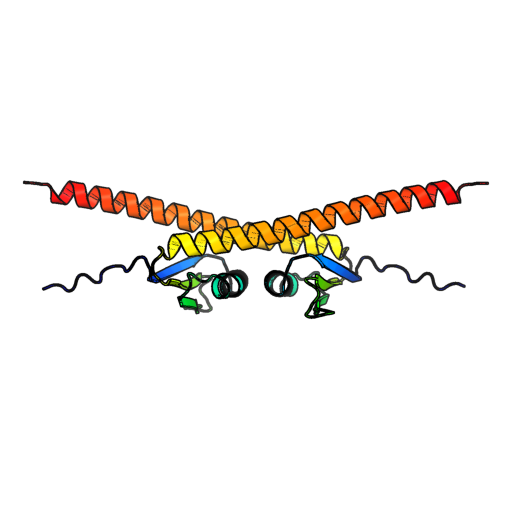97.69 57 GLN B O 1
ATOM 1246 N N . THR B 1 58 ? 8.859 -15.633 -9.359 1 97.62 58 THR B N 1
ATOM 1247 C CA . THR B 1 58 ? 9.781 -15.688 -8.234 1 97.62 58 THR B CA 1
ATOM 1248 C C . THR B 1 58 ? 11.008 -16.531 -8.578 1 97.62 58 THR B C 1
ATOM 1250 O O . THR B 1 58 ? 11.07 -17.125 -9.656 1 97.62 58 THR B O 1
ATOM 1253 N N . THR B 1 59 ? 11.992 -16.562 -7.648 1 97.06 59 THR B N 1
ATOM 1254 C CA . THR B 1 59 ? 13.211 -17.344 -7.824 1 97.06 59 THR B CA 1
ATOM 1255 C C . THR B 1 59 ? 13.023 -18.781 -7.344 1 97.06 59 THR B C 1
ATOM 1257 O O . THR B 1 59 ? 13.938 -19.594 -7.441 1 97.06 59 THR B O 1
ATOM 1260 N N . GLY B 1 60 ? 11.859 -19.203 -6.871 1 95.31 60 GLY B N 1
ATOM 1261 C CA . GLY B 1 60 ? 11.617 -20.562 -6.402 1 95.31 60 GLY B CA 1
ATOM 1262 C C . GLY B 1 60 ? 10.352 -20.688 -5.578 1 95.31 60 GLY B C 1
ATOM 1263 O O . GLY B 1 60 ? 9.578 -21.625 -5.762 1 95.31 60 GLY B O 1
ATOM 1264 N N . ASP B 1 61 ? 10.039 -19.688 -4.73 1 95.56 61 ASP B N 1
ATOM 1265 C CA . ASP B 1 61 ? 8.867 -19.719 -3.867 1 95.56 61 ASP B CA 1
ATOM 1266 C C . ASP B 1 61 ? 7.582 -19.594 -4.684 1 95.56 61 ASP B C 1
ATOM 1268 O O . ASP B 1 61 ? 7.586 -19 -5.766 1 95.56 61 ASP B O 1
ATOM 1272 N N . PRO B 1 62 ? 6.527 -20.172 -4.148 1 94.56 62 PRO B N 1
ATOM 1273 C CA . PRO B 1 62 ? 5.262 -20.016 -4.867 1 94.56 62 PRO B CA 1
ATOM 1274 C C . PRO B 1 62 ? 4.848 -18.562 -5.02 1 94.56 62 PRO B C 1
ATOM 1276 O O . PRO B 1 62 ? 4.859 -17.797 -4.043 1 94.56 62 PRO B O 1
ATOM 1279 N N . ALA B 1 63 ? 4.484 -18.203 -6.199 1 95.56 63 ALA B N 1
ATOM 1280 C CA . ALA B 1 63 ? 4.129 -16.828 -6.531 1 95.56 63 ALA B CA 1
ATOM 1281 C C . ALA B 1 63 ? 2.986 -16.328 -5.648 1 95.56 63 ALA B C 1
ATOM 1283 O O . ALA B 1 63 ? 2.992 -15.172 -5.203 1 95.56 63 ALA B O 1
ATOM 1284 N N . ALA B 1 64 ? 1.99 -17.172 -5.41 1 93.62 64 ALA B N 1
ATOM 1285 C CA . ALA B 1 64 ? 0.832 -16.781 -4.605 1 93.62 64 ALA B CA 1
ATOM 1286 C C . ALA B 1 64 ? 1.252 -16.406 -3.189 1 93.62 64 ALA B C 1
ATOM 1288 O O . ALA B 1 64 ? 0.753 -15.414 -2.637 1 93.62 64 ALA B O 1
ATOM 1289 N N . GLU B 1 65 ? 2.135 -17.125 -2.617 1 94.19 65 GLU B N 1
ATOM 1290 C CA . GLU B 1 65 ? 2.611 -16.859 -1.266 1 94.19 65 GLU B CA 1
ATOM 1291 C C . GLU B 1 65 ? 3.4 -15.547 -1.216 1 94.19 65 GLU B C 1
ATOM 1293 O O . GLU B 1 65 ? 3.262 -14.766 -0.273 1 94.19 65 GLU B O 1
ATOM 1298 N N . VAL B 1 66 ? 4.211 -15.344 -2.182 1 96.44 66 VAL B N 1
ATOM 1299 C CA . VAL B 1 66 ? 5.031 -14.141 -2.248 1 96.44 66 VAL B CA 1
ATOM 1300 C C . VAL B 1 66 ? 4.137 -12.914 -2.412 1 96.44 66 VAL B C 1
ATOM 1302 O O . VAL B 1 66 ? 4.371 -11.883 -1.787 1 96.44 66 VAL B O 1
ATOM 1305 N N . LEU B 1 67 ? 3.133 -13.047 -3.248 1 95.56 67 LEU B N 1
ATOM 1306 C CA . LEU B 1 67 ? 2.176 -11.953 -3.402 1 95.56 67 LEU B CA 1
ATOM 1307 C C . LEU B 1 67 ? 1.453 -11.68 -2.088 1 95.56 67 LEU B C 1
ATOM 1309 O O . LEU B 1 67 ? 1.293 -10.523 -1.694 1 95.56 67 LEU B O 1
ATOM 1313 N N . LYS B 1 68 ? 1.044 -12.688 -1.417 1 94.81 68 LYS B N 1
ATOM 1314 C CA . LYS B 1 68 ? 0.368 -12.539 -0.132 1 94.81 68 LYS B CA 1
ATOM 1315 C C . LYS B 1 68 ? 1.26 -11.828 0.881 1 94.81 68 LYS B C 1
ATOM 1317 O O . LYS B 1 68 ? 0.803 -10.938 1.599 1 94.81 68 LYS B O 1
ATOM 1322 N N . ASP B 1 69 ? 2.475 -12.203 0.902 1 95.56 69 ASP B N 1
ATOM 1323 C CA . ASP B 1 69 ? 3.438 -11.555 1.79 1 95.56 69 ASP B CA 1
ATOM 1324 C C . ASP B 1 69 ? 3.588 -10.078 1.452 1 95.56 69 ASP B C 1
ATOM 1326 O O . ASP B 1 69 ? 3.732 -9.242 2.348 1 95.56 69 ASP B O 1
ATOM 1330 N N . GLY B 1 70 ? 3.68 -9.789 0.165 1 94.69 70 GLY B N 1
ATOM 1331 C CA . GLY B 1 70 ? 3.729 -8.398 -0.255 1 94.69 70 GLY B CA 1
ATOM 1332 C C . GLY B 1 70 ? 2.561 -7.578 0.26 1 94.69 70 GLY B C 1
ATOM 1333 O O . GLY B 1 70 ? 2.75 -6.473 0.766 1 94.69 70 GLY B O 1
ATOM 1334 N N . CYS B 1 71 ? 1.354 -8.109 0.192 1 94.31 71 CYS B N 1
ATOM 1335 C CA . CYS B 1 71 ? 0.168 -7.453 0.734 1 94.31 71 CYS B CA 1
ATOM 1336 C C . CYS B 1 71 ? 0.3 -7.246 2.238 1 94.31 71 CYS B C 1
ATOM 1338 O O . CYS B 1 71 ? 0.002 -6.164 2.748 1 94.31 71 CYS B O 1
ATOM 1340 N N . GLN B 1 72 ? 0.723 -8.258 2.91 1 95 72 GLN B N 1
ATOM 1341 C CA . GLN B 1 72 ? 0.874 -8.18 4.359 1 95 72 GLN B CA 1
ATOM 1342 C C . GLN B 1 72 ? 1.904 -7.121 4.75 1 95 72 GLN B C 1
ATOM 1344 O O . GLN B 1 72 ? 1.727 -6.41 5.738 1 95 72 GLN B O 1
ATOM 1349 N N . ASN B 1 73 ? 3.025 -7.094 4.012 1 92.75 73 ASN B N 1
ATOM 1350 C CA . ASN B 1 73 ? 4.043 -6.078 4.266 1 92.75 73 ASN B CA 1
ATOM 1351 C C . ASN B 1 73 ? 3.473 -4.668 4.148 1 92.75 73 ASN B C 1
ATOM 1353 O O . ASN B 1 73 ? 3.727 -3.816 5 1 92.75 73 ASN B O 1
ATOM 1357 N N . LEU B 1 74 ? 2.729 -4.434 3.088 1 91.75 74 LEU B N 1
ATOM 1358 C CA . LEU B 1 74 ? 2.084 -3.139 2.904 1 91.75 74 LEU B CA 1
ATOM 1359 C C . LEU B 1 74 ? 1.142 -2.832 4.066 1 91.75 74 LEU B C 1
ATOM 1361 O O . LEU B 1 74 ? 1.111 -1.704 4.562 1 91.75 74 LEU B O 1
ATOM 1365 N N . ILE B 1 75 ? 0.368 -3.783 4.508 1 93.75 75 ILE B N 1
ATOM 1366 C CA . ILE B 1 75 ? -0.558 -3.625 5.621 1 93.75 75 ILE B CA 1
ATOM 1367 C C . ILE B 1 75 ? 0.213 -3.227 6.879 1 93.75 75 ILE B C 1
ATOM 1369 O O . ILE B 1 75 ? -0.16 -2.273 7.566 1 93.75 75 ILE B O 1
ATOM 1373 N N . ASN B 1 76 ? 1.274 -3.926 7.129 1 92.88 76 ASN B N 1
ATOM 1374 C CA . ASN B 1 76 ? 2.074 -3.641 8.312 1 92.88 76 ASN B CA 1
ATOM 1375 C C . ASN B 1 76 ? 2.637 -2.223 8.281 1 92.88 76 ASN B C 1
ATOM 1377 O O . ASN B 1 76 ? 2.66 -1.535 9.305 1 92.88 76 ASN B O 1
ATOM 1381 N N . MET B 1 77 ? 3.154 -1.839 7.148 1 89.62 77 MET B N 1
ATOM 1382 C CA . MET B 1 77 ? 3.701 -0.494 6.996 1 89.62 77 MET B CA 1
ATOM 1383 C C . MET B 1 77 ? 2.629 0.561 7.25 1 89.62 77 MET B C 1
ATOM 1385 O O . MET B 1 77 ? 2.871 1.545 7.949 1 89.62 77 MET B O 1
ATOM 1389 N N . CYS B 1 78 ? 1.443 0.346 6.672 1 91.62 78 CYS B N 1
ATOM 1390 C CA . CYS B 1 78 ? 0.343 1.284 6.863 1 91.62 78 CYS B CA 1
ATOM 1391 C C . CYS B 1 78 ? -0.087 1.33 8.328 1 91.62 78 CYS B C 1
ATOM 1393 O O . CYS B 1 78 ? -0.38 2.402 8.859 1 91.62 78 CYS B O 1
ATOM 1395 N N . GLU B 1 79 ? -0.124 0.194 8.984 1 93 79 GLU B N 1
ATOM 1396 C CA . GLU B 1 79 ? -0.51 0.146 10.391 1 93 79 GLU B CA 1
ATOM 1397 C C . GLU B 1 79 ? 0.49 0.896 11.266 1 93 79 GLU B C 1
ATOM 1399 O O . GLU B 1 79 ? 0.106 1.55 12.234 1 93 79 GLU B O 1
ATOM 1404 N N . HIS B 1 80 ? 1.693 0.753 10.938 1 88.94 80 HIS B N 1
ATOM 1405 C CA . HIS B 1 80 ? 2.729 1.476 11.672 1 88.94 80 HIS B CA 1
ATOM 1406 C C . HIS B 1 80 ? 2.527 2.982 11.562 1 88.94 80 HIS B C 1
ATOM 1408 O O . HIS B 1 80 ? 2.588 3.693 12.57 1 88.94 80 HIS B O 1
ATOM 1414 N N . VAL B 1 81 ? 2.309 3.484 10.367 1 88.5 81 VAL B N 1
ATOM 1415 C CA . VAL B 1 81 ? 2.09 4.91 10.148 1 88.5 81 VAL B CA 1
ATOM 1416 C C . VAL B 1 81 ? 0.84 5.363 10.898 1 88.5 81 VAL B C 1
ATOM 1418 O O . VAL B 1 81 ? 0.854 6.395 11.578 1 88.5 81 VAL B O 1
ATOM 1421 N N . ARG B 1 82 ? -0.221 4.609 10.781 1 89.62 82 ARG B N 1
ATOM 1422 C CA . ARG B 1 82 ? -1.454 4.945 11.492 1 89.62 82 ARG B CA 1
ATOM 1423 C C . ARG B 1 82 ? -1.215 5.043 12.992 1 89.62 82 ARG B C 1
ATOM 1425 O O . ARG B 1 82 ? -1.738 5.945 13.648 1 89.62 82 ARG B O 1
ATOM 1432 N N . GLY B 1 83 ? -0.461 4.117 13.461 1 87.5 83 GLY B N 1
ATOM 1433 C CA . GLY B 1 83 ? -0.126 4.152 14.875 1 87.5 83 GLY B CA 1
ATOM 1434 C C . GLY B 1 83 ? 0.649 5.395 15.273 1 87.5 83 GLY B C 1
ATOM 1435 O O . GLY B 1 83 ? 0.359 6.012 16.297 1 87.5 83 GLY B O 1
ATOM 1436 N N . THR B 1 84 ? 1.612 5.727 14.492 1 84.44 84 THR B N 1
ATOM 1437 C CA . THR B 1 84 ? 2.428 6.91 14.742 1 84.44 84 THR B CA 1
ATOM 1438 C C . THR B 1 84 ? 1.569 8.172 14.719 1 84.44 84 THR B C 1
ATOM 1440 O O . THR B 1 84 ? 1.749 9.07 15.547 1 84.44 84 THR B O 1
ATOM 1443 N N . LEU B 1 85 ? 0.63 8.297 13.797 1 86.69 85 LEU B N 1
ATOM 1444 C CA . LEU B 1 85 ? -0.273 9.438 13.695 1 86.69 85 LEU B CA 1
ATOM 1445 C C . LEU B 1 85 ? -1.186 9.516 14.914 1 86.69 85 LEU B C 1
ATOM 1447 O O . LEU B 1 85 ? -1.431 10.609 15.445 1 86.69 85 LEU B O 1
ATOM 1451 N N . ASP B 1 86 ? -1.649 8.406 15.289 1 88.69 86 ASP B N 1
ATOM 1452 C CA . ASP B 1 86 ? -2.506 8.367 16.469 1 88.69 86 ASP B CA 1
ATOM 1453 C C . ASP B 1 86 ? -1.762 8.875 17.703 1 88.69 86 ASP B C 1
ATOM 1455 O O . ASP B 1 86 ? -2.314 9.633 18.5 1 88.69 86 ASP B O 1
ATOM 1459 N N . ASP B 1 87 ? -0.559 8.445 17.844 1 85.75 87 ASP B N 1
ATOM 1460 C CA . ASP B 1 87 ? 0.267 8.875 18.969 1 85.75 87 ASP B CA 1
ATOM 1461 C C . ASP B 1 87 ? 0.529 10.375 18.922 1 85.75 87 ASP B C 1
ATOM 1463 O O . ASP B 1 87 ? 0.478 11.055 19.953 1 85.75 87 ASP B O 1
ATOM 1467 N N . ALA B 1 88 ? 0.831 10.898 17.766 1 79.94 88 ALA B N 1
ATOM 1468 C CA . ALA B 1 88 ? 1.116 12.32 17.578 1 79.94 88 ALA B CA 1
ATOM 1469 C C . ALA B 1 88 ? -0.118 13.164 17.875 1 79.94 88 ALA B C 1
ATOM 1471 O O . ALA B 1 88 ? -0.019 14.227 18.5 1 79.94 88 ALA B O 1
ATOM 1472 N N . MET B 1 89 ? -1.224 12.734 17.453 1 81.94 89 MET B N 1
ATOM 1473 C CA . MET B 1 89 ? -2.469 13.469 17.672 1 81.94 89 MET B CA 1
ATOM 1474 C C . MET B 1 89 ? -2.842 13.461 19.156 1 81.94 89 MET B C 1
ATOM 1476 O O . MET B 1 89 ? -3.363 14.445 19.672 1 81.94 89 MET B O 1
ATOM 1480 N N . ALA B 1 90 ? -2.553 12.406 19.703 1 82.12 90 ALA B N 1
ATOM 1481 C CA . ALA B 1 90 ? -2.826 12.312 21.141 1 82.12 90 ALA B CA 1
ATOM 1482 C C . ALA B 1 90 ? -1.936 13.266 21.938 1 82.12 90 ALA B C 1
ATOM 1484 O O . ALA B 1 90 ? -2.395 13.922 22.875 1 82.12 90 ALA B O 1
ATOM 1485 N N . THR B 1 91 ? -0.699 13.328 21.578 1 77.94 91 THR B N 1
ATOM 1486 C CA . THR B 1 91 ? 0.264 14.203 22.234 1 77.94 91 THR B CA 1
ATOM 1487 C C . THR B 1 91 ? -0.082 15.672 22 1 77.94 91 THR B C 1
ATOM 1489 O O . THR B 1 91 ? 0.021 16.5 22.906 1 77.94 91 THR B O 1
ATOM 1492 N N . TYR B 1 92 ? -0.48 15.977 20.844 1 75.44 92 TYR B N 1
ATOM 1493 C CA . TYR B 1 92 ? -0.855 17.344 20.484 1 75.44 92 TYR B CA 1
ATOM 1494 C C . TYR B 1 92 ? -2.074 17.797 21.297 1 75.44 92 TYR B C 1
ATOM 1496 O O . TYR B 1 92 ? -2.117 18.922 21.781 1 75.44 92 TYR B O 1
ATOM 1504 N N . LYS B 1 93 ? -3.055 16.984 21.312 1 73.5 93 LYS B N 1
ATOM 1505 C CA . LYS B 1 93 ? -4.258 17.312 22.078 1 73.5 93 LYS B CA 1
ATOM 1506 C C . LYS B 1 93 ? -3.934 17.516 23.547 1 73.5 93 LYS B C 1
ATOM 1508 O O . LYS B 1 93 ? -4.484 18.422 24.188 1 73.5 93 LYS B O 1
ATOM 1513 N N . LYS B 1 94 ? -3.051 16.75 24.031 1 73.62 94 LYS B N 1
ATOM 1514 C CA . LYS B 1 94 ? -2.66 16.875 25.422 1 73.62 94 LYS B CA 1
ATOM 1515 C C . LYS B 1 94 ? -1.904 18.172 25.672 1 73.62 94 LYS B C 1
ATOM 1517 O O . LYS B 1 94 ? -2.141 18.859 26.672 1 73.62 94 LYS B O 1
ATOM 1522 N N . ASN B 1 95 ? -1.08 18.453 24.75 1 72.44 95 ASN B N 1
ATOM 1523 C CA . ASN B 1 95 ? -0.307 19.688 24.891 1 72.44 95 ASN B CA 1
ATOM 1524 C C . ASN B 1 95 ? -1.189 20.922 24.766 1 72.44 95 ASN B C 1
ATOM 1526 O O . ASN B 1 95 ? -0.988 21.906 25.469 1 72.44 95 ASN B O 1
ATOM 1530 N N . LYS B 1 96 ? -2.113 20.906 23.906 1 68.69 96 LYS B N 1
ATOM 1531 C CA . LYS B 1 96 ? -3.049 22.016 23.766 1 68.69 96 LYS B CA 1
ATOM 1532 C C . LYS B 1 96 ? -3.924 22.156 25 1 68.69 96 LYS B C 1
ATOM 1534 O O . LYS B 1 96 ? -4.203 23.266 25.453 1 68.69 96 LYS B O 1
ATOM 1539 N N . ALA B 1 97 ? -4.27 21.109 25.531 1 69.06 97 ALA B N 1
ATOM 1540 C CA . ALA B 1 97 ? -5.051 21.125 26.766 1 69.06 97 ALA B CA 1
ATOM 1541 C C . ALA B 1 97 ? -4.242 21.703 27.922 1 69.06 97 ALA B C 1
ATOM 1543 O O . ALA B 1 97 ? -4.77 22.453 28.734 1 69.06 97 ALA B O 1
ATOM 1544 N N . ILE B 1 98 ? -3.109 21.391 27.953 1 68.62 98 ILE B N 1
ATOM 1545 C CA . ILE B 1 98 ? -2.25 21.891 29.016 1 68.62 98 ILE B CA 1
ATOM 1546 C C . ILE B 1 98 ? -2.029 23.391 28.828 1 68.62 98 ILE B C 1
ATOM 1548 O O . ILE B 1 98 ? -2.086 24.156 29.797 1 68.62 98 ILE B O 1
ATOM 1552 N N . ASP B 1 99 ? -1.748 23.781 27.594 1 66.31 99 ASP B N 1
ATOM 1553 C CA . ASP B 1 99 ? -1.522 25.203 27.312 1 66.31 99 ASP B CA 1
ATOM 1554 C C . ASP B 1 99 ? -2.779 26.016 27.578 1 66.31 99 ASP B C 1
ATOM 1556 O O . ASP B 1 99 ? -2.697 27.125 28.125 1 66.31 99 ASP B O 1
ATOM 1560 N N . ALA B 1 100 ? -3.98 25.547 27.281 1 66.44 100 ALA B N 1
ATOM 1561 C CA . ALA B 1 100 ? -5.254 26.203 27.516 1 66.44 100 ALA B CA 1
ATOM 1562 C C . ALA B 1 100 ? -5.516 26.359 29.016 1 66.44 100 ALA B C 1
ATOM 1564 O O . ALA B 1 100 ? -6.109 27.359 29.453 1 66.44 100 ALA B O 1
ATOM 1565 N N . THR B 1 101 ? -5.141 25.406 29.703 1 68.94 101 THR B N 1
ATOM 1566 C CA . THR B 1 101 ? -5.34 25.469 31.141 1 68.94 101 THR B CA 1
ATOM 1567 C C . THR B 1 101 ? -4.383 26.484 31.781 1 68.94 101 THR B C 1
ATOM 1569 O O . THR B 1 101 ? -4.715 27.109 32.781 1 68.94 101 THR B O 1
ATOM 1572 N N . MET B 1 102 ? -3.283 26.609 31.125 1 66.06 102 MET B N 1
ATOM 1573 C CA . MET B 1 102 ? -2.301 27.516 31.719 1 66.06 102 MET B CA 1
ATOM 1574 C C . MET B 1 102 ? -2.633 28.953 31.375 1 66.06 102 MET B C 1
ATOM 1576 O O . MET B 1 102 ? -2.262 29.875 32.125 1 66.06 102 MET B O 1
ATOM 1580 N N . ASP B 1 103 ? -3.205 29.156 30.234 1 60.34 103 ASP B N 1
ATOM 1581 C CA . ASP B 1 103 ? -3.547 30.531 29.875 1 60.34 103 ASP B CA 1
ATOM 1582 C C . ASP B 1 103 ? -4.656 31.078 30.766 1 60.34 103 ASP B C 1
ATOM 1584 O O . ASP B 1 103 ? -4.93 32.281 30.766 1 60.34 103 ASP B O 1
ATOM 1588 N N . ILE B 1 104 ? -5.379 30.328 31.469 1 55.41 104 ILE B N 1
ATOM 1589 C CA . ILE B 1 104 ? -6.469 30.828 32.312 1 55.41 104 ILE B CA 1
ATOM 1590 C C . ILE B 1 104 ? -5.914 31.281 33.656 1 55.41 104 ILE B C 1
ATOM 1592 O O . ILE B 1 104 ? -6.676 31.578 34.562 1 55.41 104 ILE B O 1
ATOM 1596 N N . SER B 1 105 ? -4.574 31.281 33.75 1 50.16 105 SER B N 1
ATOM 1597 C CA . SER B 1 105 ? -4.289 31.859 35.062 1 50.16 105 SER B CA 1
ATOM 1598 C C . SER B 1 105 ? -4.68 33.344 35.125 1 50.16 105 SER B C 1
ATOM 1600 O O . SER B 1 105 ? -4.293 34.125 34.25 1 50.16 105 SER B O 1
ATOM 1602 N N . PRO B 1 106 ? -5.676 33.688 36.031 1 50.66 106 PRO B N 1
ATOM 1603 C CA . PRO B 1 106 ? -6.043 35.094 36.25 1 50.66 106 PRO B CA 1
ATOM 1604 C C . PRO B 1 106 ? -4.836 35.969 36.562 1 50.66 106 PRO B C 1
ATOM 1606 O O . PRO B 1 106 ? -3.811 35.5 37.031 1 50.66 106 PRO B O 1
#

pLDDT: mean 82.23, std 16.0, range [26.02, 97.69]

Radius of gyration: 22.72 Å; Cα contacts (8 Å, |Δi|>4): 289; chains: 2; bounding box: 35×90×61 Å

Secondary structure (DSSP, 8-state):
--------TTEEEEEEES--HHHHHHHHHHHTT-TTEEEEEEE-S-TTS-EEEEEEEESSS-HHHHHHHHHHHHHHHHHHHHHHHHHHHHHHHHHHHHHHHHTT--/--------TTEEEEEEES--HHHHHHHHHHHTT-TTEEEEEEE-S-TTS-EEEEEEEESSS-HHHHHHHHHHHHHHHHHHHHHHHHHHHHHHHHHHHHHHHHHT--

Sequence (212 aa):
MEHGSTNNPSASTFSITEEDHTLANALRLVLNKDPRVAFCGYSIPHPSEARVNIRVQTTGDPAAEVLKDGCQNLINMCEHVRGTLDDAMATYKKNKAIDATMDISPMEHGSTNNPSASTFSITEEDHTLANALRLVLNKDPRVAFCGYSIPHPSEARVNIRVQTTGDPAAEVLKDGCQNLINMCEHVRGTLDDAMATYKKNKAIDATMDISP

Foldseek 3Di:
DPPPPPVQQQKDKDKDALADPPVLVQLLVQLVVPQQWPDWDKDDPDPVGRMIIIITGGPRDGRVVSSVVSVVVVVVVVVVVVVVVVVVVVVVVVVVVVVVVVVPPD/DPPPPPPQQQKDKDKDALADPPVLVLLLVQLVVPQQWPDWDKDDPDPVGRMIIIITGGPRDGRVVSSVVSVVVVVVVVVVVVVVVVVVVVVVVVVVVVVVVVVPPD